Protein AF-A0A1W0A6J8-F1 (afdb_monomer)

Sequence (359 aa):
MSSNTITAPSFQKLWSFGNQSIEALFVHLLGRVFVNYNSSSNSSVDVLVSTDSQALLDLVYAEIVPRSFDLIIVNNRILPSKGKCQALNLTTLNPKVITQGNMLITLTVNKPVAMLWTMAAIVIDEGSLISNDESTKLHIRALDGGSIYYSVDKLKLKQLDWSMESFSNNTIAVLANEATTPKLHSSAFSNGAIYLESNERLEVKDSLVEAFSSGSIYYPHCDCATSEVSTFDHGIVNIASLICYKPSMTAFSNIQTTDSLSVSTFDEGLVNYFNSTPHHTTCLKSLTGAHFTPLKVQMFTKRTSTPTKLTIVSQVIDNSWFEAQATSVESFGAAFVIVAIVVFVLIRRGRRSQYKPLP

Nearest PDB structures (foldseek):
  3ljy-assembly2_B  TM=6.981E-01  e=1.301E-05  Parabacteroides distasonis ATCC 8503
  4opw-assembly2_B  TM=5.424E-01  e=1.178E-05  Parabacteroides merdae ATCC 43184
  3lyc-assembly8_P  TM=5.835E-01  e=1.037E-03  Parabacteroides distasonis ATCC 8503
  3lyc-assembly5_J  TM=5.951E-01  e=4.175E-03  Parabacteroides distasonis ATCC 8503
  3lyc-assembly8_O  TM=5.706E-01  e=5.628E-03  Parabacteroides distasonis ATCC 8503

Mean predicted aligned error: 12.25 Å

Solvent-accessible surface area (backbone atoms only — not comparable to full-atom values): 18754 Å² total; per-residue (Å²): 134,85,82,86,74,83,76,76,60,82,37,74,50,76,48,74,62,35,70,60,76,48,40,28,42,36,35,58,41,76,45,41,34,38,35,37,47,35,83,83,40,81,46,36,35,34,39,39,40,35,19,70,24,64,75,46,58,74,32,56,38,77,47,78,43,53,30,33,93,53,80,38,75,57,94,78,36,84,41,81,29,80,40,83,42,36,18,41,40,35,35,57,78,53,87,82,67,87,73,70,71,59,44,42,36,42,35,35,33,46,55,45,23,33,31,40,40,30,24,20,34,32,43,39,39,60,59,28,47,58,33,71,47,48,89,48,45,37,39,42,36,24,34,79,61,2,24,39,40,36,50,39,65,58,37,40,30,66,69,32,52,33,37,40,38,18,26,45,75,9,40,37,38,39,42,25,37,34,32,33,27,53,28,38,38,38,38,14,28,43,52,1,26,37,38,45,44,32,80,75,39,28,42,30,43,34,34,40,38,36,16,30,45,51,0,29,36,41,32,77,39,33,42,30,46,29,34,42,38,41,33,37,90,62,9,37,38,41,32,46,46,27,49,16,42,47,33,37,38,28,34,29,28,32,35,25,32,52,32,32,56,44,75,46,66,65,75,89,41,47,51,39,47,40,78,53,80,46,81,43,76,65,83,74,81,84,80,89,59,97,86,69,70,82,82,68,75,55,82,54,78,88,75,92,65,79,82,77,80,80,74,83,70,83,68,79,74,74,86,74,75,86,75,81,70,81,73,79,88,65,65,66,59,60,41,51,50,53,50,51,50,52,51,49,52,51,51,52,56,60,59,62,78,68,74,69,82,79,132

Radius of gyration: 22.17 Å; Cα contacts (8 Å, |Δi|>4): 904; chains: 1; bounding box: 65×58×60 Å

Secondary structure (DSSP, 8-state):
------PPPSEEEEEE-TTPPPSEEEE-S-SEEEEEE-TT-SS--EEEEEES-HHHHHHEEEEEEEEEEEEEEETTEEEEEE-SEEEEEEEES-TTS-----EEEEEEESS-BSEEEESSEEEE-TTSB--S-SS--EEEEE-TT-EEEEEEEEEE--SS-EEEEE-TT-EEEEEEEEEEEEEEEEEE-TT-EEEEEEEEEEEEEEEEEEE-TT-EEE-SSEEEEEEEEEE-TT-EEEEEEEEEEEEEEESSEEEEESS--EEE--TT--EEEEPSPPS----------S--------EE---------------------------TT-HHHHHHHHHHHHHHHHHHHHHHTT-PPP-

Structure (mmCIF, N/CA/C/O backbone):
data_AF-A0A1W0A6J8-F1
#
_entry.id   AF-A0A1W0A6J8-F1
#
loop_
_atom_site.group_PDB
_atom_site.id
_atom_site.type_symbol
_atom_site.label_atom_id
_atom_site.label_alt_id
_atom_site.label_comp_id
_atom_site.label_asym_id
_atom_site.label_entity_id
_atom_site.label_seq_id
_atom_site.pdbx_PDB_ins_code
_atom_site.Cartn_x
_atom_site.Cartn_y
_atom_site.Cartn_z
_atom_site.occupancy
_atom_site.B_iso_or_equiv
_atom_site.auth_seq_id
_atom_site.auth_comp_id
_atom_site.auth_asym_id
_atom_site.auth_atom_id
_atom_site.pdbx_PDB_model_num
ATOM 1 N N . MET A 1 1 ? -0.905 -34.720 23.558 1.00 47.34 1 MET A N 1
ATOM 2 C CA . MET A 1 1 ? -1.603 -34.054 22.439 1.00 47.34 1 MET A CA 1
ATOM 3 C C . MET A 1 1 ? -2.057 -32.696 22.949 1.00 47.34 1 MET A C 1
ATOM 5 O O . MET A 1 1 ? -2.905 -32.670 23.829 1.00 47.34 1 MET A O 1
ATOM 9 N N . SER A 1 2 ? -1.439 -31.594 22.520 1.00 50.66 2 SER A N 1
ATOM 10 C CA . SER A 1 2 ? -1.914 -30.245 22.854 1.00 50.66 2 SER A CA 1
ATOM 11 C C . SER A 1 2 ? -3.061 -29.891 21.909 1.00 50.66 2 SER A C 1
ATOM 13 O O . SER A 1 2 ? -2.883 -29.899 20.692 1.00 50.66 2 SER A O 1
ATOM 15 N N . SER A 1 3 ? -4.257 -29.633 22.439 1.00 61.09 3 SER A N 1
ATOM 16 C CA . SER A 1 3 ? -5.336 -29.062 21.634 1.00 61.09 3 SER A CA 1
ATOM 17 C C . SER A 1 3 ? -5.030 -27.581 21.432 1.00 61.09 3 SER A C 1
ATOM 19 O O . SER A 1 3 ? -5.157 -26.787 22.364 1.00 61.09 3 SER A O 1
ATOM 21 N N . ASN A 1 4 ? -4.597 -27.210 20.230 1.00 54.44 4 ASN A N 1
ATOM 22 C CA . ASN A 1 4 ? -4.424 -25.812 19.847 1.00 54.44 4 ASN A CA 1
ATOM 23 C C . ASN A 1 4 ? -5.809 -25.202 19.593 1.00 54.44 4 ASN A C 1
ATOM 25 O O . ASN A 1 4 ? -6.249 -25.075 18.453 1.00 54.44 4 ASN A O 1
ATOM 29 N N . THR A 1 5 ? -6.530 -24.882 20.666 1.00 65.25 5 THR A N 1
ATOM 30 C CA . THR A 1 5 ? -7.795 -24.152 20.572 1.00 65.25 5 THR A CA 1
ATOM 31 C C . THR A 1 5 ? -7.473 -22.673 20.395 1.00 65.25 5 THR A C 1
ATOM 33 O O . THR A 1 5 ? -6.888 -22.053 21.280 1.00 65.25 5 THR A O 1
ATOM 36 N N . ILE A 1 6 ? -7.836 -22.107 19.245 1.00 62.34 6 ILE A N 1
ATOM 37 C CA . ILE A 1 6 ? -7.751 -20.664 19.006 1.00 62.34 6 ILE A CA 1
ATOM 38 C C . ILE A 1 6 ? -8.930 -20.017 19.736 1.00 62.34 6 ILE A C 1
ATOM 40 O O . ILE A 1 6 ? -10.076 -20.143 19.305 1.00 62.34 6 ILE A O 1
ATOM 44 N N . THR A 1 7 ? -8.664 -19.360 20.862 1.00 65.75 7 THR A N 1
ATOM 45 C CA . THR A 1 7 ? -9.684 -18.607 21.599 1.00 65.75 7 THR A CA 1
ATOM 46 C C . THR A 1 7 ? -9.911 -17.263 20.914 1.00 65.75 7 THR A C 1
ATOM 48 O O . THR A 1 7 ? -8.958 -16.533 20.643 1.00 65.75 7 THR A O 1
ATOM 51 N N . ALA A 1 8 ? -11.169 -16.934 20.617 1.00 68.38 8 ALA A N 1
ATOM 52 C CA . ALA A 1 8 ? -11.517 -15.639 20.042 1.00 68.38 8 ALA A CA 1
ATOM 53 C C . ALA A 1 8 ? -11.220 -14.491 21.036 1.00 68.38 8 ALA A C 1
ATOM 55 O O . ALA A 1 8 ? -11.325 -14.702 22.248 1.00 68.38 8 ALA A O 1
ATOM 56 N N . PRO A 1 9 ? -10.885 -13.279 20.554 1.00 79.19 9 PRO A N 1
ATOM 57 C CA . PRO A 1 9 ? -10.670 -12.127 21.425 1.00 79.19 9 PRO A CA 1
ATOM 58 C C . PRO A 1 9 ? -11.938 -11.789 22.223 1.00 79.19 9 PRO A C 1
ATOM 60 O O . PRO A 1 9 ? -13.038 -11.785 21.668 1.00 79.19 9 PRO A O 1
ATOM 63 N N . SER A 1 10 ? -11.792 -11.499 23.518 1.00 88.50 10 SER A N 1
ATOM 64 C CA . SER A 1 10 ? -12.917 -11.293 24.442 1.00 88.50 10 SER A CA 1
ATOM 65 C C . SER A 1 10 ? -13.425 -9.853 24.509 1.00 88.50 10 SER A C 1
ATOM 67 O O . SER A 1 10 ? -14.561 -9.634 24.925 1.00 88.50 10 SER A O 1
ATOM 69 N N . PHE A 1 11 ? -12.609 -8.871 24.120 1.00 96.44 11 PHE A N 1
ATOM 70 C CA . PHE A 1 11 ? -12.959 -7.453 24.185 1.00 96.44 11 PHE A CA 1
ATOM 71 C C . PHE A 1 11 ? -13.119 -6.880 22.782 1.00 96.44 11 PHE A C 1
ATOM 73 O O . PHE A 1 11 ? -12.290 -7.130 21.905 1.00 96.44 11 PHE A O 1
ATOM 80 N N . GLN A 1 12 ? -14.178 -6.097 22.569 1.00 96.94 12 GLN A N 1
ATOM 81 C CA . GLN A 1 12 ? -14.487 -5.503 21.272 1.00 96.94 12 GLN A CA 1
ATOM 82 C C . GLN A 1 12 ? -14.940 -4.051 21.404 1.00 96.94 12 GLN A C 1
ATOM 84 O O . GLN A 1 12 ? -15.600 -3.681 22.375 1.00 96.94 12 GLN A O 1
ATOM 89 N N . LYS A 1 13 ? -14.611 -3.234 20.404 1.00 97.44 13 LYS A N 1
ATOM 90 C CA . LYS A 1 13 ? -15.088 -1.853 20.278 1.00 97.44 13 LYS A CA 1
ATOM 91 C C . LYS A 1 13 ? -15.401 -1.547 18.821 1.00 97.44 13 LYS A C 1
ATOM 93 O O . LYS A 1 13 ? -14.586 -1.829 17.943 1.00 97.44 13 LYS A O 1
ATOM 98 N N . LEU A 1 14 ? -16.582 -0.981 18.592 1.00 96.75 14 LEU A N 1
ATOM 99 C CA . LEU A 1 14 ? -17.073 -0.576 17.280 1.00 96.75 14 LEU A CA 1
ATOM 100 C C . LEU A 1 14 ? -17.134 0.951 17.207 1.00 96.75 14 LEU A C 1
ATOM 102 O O . LEU A 1 14 ? -17.715 1.591 18.085 1.00 96.75 14 LEU A O 1
ATOM 106 N N . TRP A 1 15 ? -16.574 1.516 16.143 1.00 96.94 15 TRP A N 1
ATOM 107 C CA . TRP A 1 15 ? -16.820 2.894 15.729 1.00 96.94 15 TRP A CA 1
ATOM 108 C C . TRP A 1 15 ? -17.559 2.884 14.397 1.00 96.94 15 TRP A C 1
ATOM 110 O O . TRP A 1 15 ? -17.095 2.250 13.452 1.00 96.94 15 TRP A O 1
ATOM 120 N N . SER A 1 16 ? -18.660 3.628 14.326 1.00 95.12 16 SER A N 1
ATOM 121 C CA . SER A 1 16 ? -19.435 3.824 13.101 1.00 95.12 16 SER A CA 1
ATOM 122 C C . SER A 1 16 ? -19.440 5.299 12.741 1.00 95.12 16 SER A C 1
ATOM 124 O O . SER A 1 16 ? -19.854 6.141 13.540 1.00 95.12 16 SER A O 1
ATOM 126 N N . PHE A 1 17 ? -18.967 5.618 11.540 1.00 93.62 17 PHE A N 1
ATOM 127 C CA . PHE A 1 17 ? -18.794 7.000 11.089 1.00 93.62 17 PHE A CA 1
ATOM 128 C C . PHE A 1 17 ? -19.909 7.497 10.162 1.00 93.62 17 PHE A C 1
ATOM 130 O O . PHE A 1 17 ? -19.837 8.616 9.649 1.00 93.62 17 PHE A O 1
ATOM 137 N N . GLY A 1 18 ? -20.967 6.709 9.963 1.00 87.75 18 GLY A N 1
ATOM 138 C CA . GLY A 1 18 ? -22.088 7.106 9.118 1.00 87.75 18 GLY A CA 1
ATOM 139 C C . GLY A 1 18 ? -21.688 7.240 7.642 1.00 87.75 18 GLY A C 1
ATOM 140 O O . GLY A 1 18 ? -20.655 6.742 7.197 1.00 87.75 18 GLY A O 1
ATOM 141 N N . ASN A 1 19 ? -22.485 7.973 6.866 1.00 85.12 19 ASN A N 1
ATOM 142 C CA . ASN A 1 19 ? -22.314 8.126 5.413 1.00 85.12 19 ASN A CA 1
ATOM 143 C C . ASN A 1 19 ? -21.118 9.020 5.015 1.00 85.12 19 ASN A C 1
ATOM 145 O O . ASN A 1 19 ? -21.113 9.597 3.925 1.00 85.12 19 ASN A O 1
ATOM 149 N N . GLN A 1 20 ? -20.124 9.191 5.888 1.00 86.06 20 GLN A N 1
ATOM 150 C CA . GLN A 1 20 ? -18.929 9.950 5.552 1.00 86.06 20 GLN A CA 1
ATOM 151 C C . GLN A 1 20 ? -18.166 9.241 4.430 1.00 86.06 20 GLN A C 1
ATOM 153 O O . GLN A 1 20 ? -17.998 8.022 4.430 1.00 86.06 20 GLN A O 1
ATOM 158 N N . SER A 1 21 ? -17.742 10.026 3.442 1.00 83.81 21 SER A N 1
ATOM 159 C CA . SER A 1 21 ? -16.881 9.566 2.360 1.00 83.81 21 SER A CA 1
ATOM 160 C C . SER A 1 21 ? -15.445 9.773 2.810 1.00 83.81 21 SER A C 1
ATOM 162 O O . SER A 1 21 ? -15.050 10.909 3.067 1.00 83.81 21 SER A O 1
ATOM 164 N N . ILE A 1 22 ? -14.681 8.693 2.905 1.00 93.62 22 ILE A N 1
ATOM 165 C CA . ILE A 1 22 ? -13.240 8.767 3.127 1.00 93.62 22 ILE A CA 1
ATOM 166 C C . ILE A 1 22 ? -12.513 8.544 1.805 1.00 93.62 22 ILE A C 1
ATOM 168 O O . ILE A 1 22 ? -12.960 7.787 0.949 1.00 93.62 22 ILE A O 1
ATOM 172 N N . GLU A 1 23 ? -11.387 9.219 1.646 1.00 94.25 23 GLU A N 1
ATOM 173 C CA . GLU A 1 23 ? -10.473 9.068 0.513 1.00 94.25 23 GLU A CA 1
ATOM 174 C C . GLU A 1 23 ? -9.222 8.284 0.920 1.00 94.25 23 GLU A C 1
ATOM 176 O O . GLU A 1 23 ? -8.501 7.769 0.064 1.00 94.25 23 GLU A O 1
ATOM 181 N N . ALA A 1 24 ? -8.957 8.194 2.228 1.00 95.56 24 ALA A N 1
ATOM 182 C CA . ALA A 1 24 ? -7.722 7.645 2.752 1.00 95.56 24 ALA A CA 1
ATOM 183 C C . ALA A 1 24 ? -7.900 6.842 4.049 1.00 95.56 24 ALA A C 1
ATOM 185 O O . ALA A 1 24 ? -8.747 7.152 4.890 1.00 95.56 24 ALA A O 1
ATOM 186 N N . LEU A 1 25 ? -7.025 5.855 4.233 1.00 96.62 25 LEU A N 1
ATOM 187 C CA . LEU A 1 25 ? -6.861 5.069 5.451 1.00 96.62 25 LEU A CA 1
ATOM 188 C C . LEU A 1 25 ? -5.468 5.315 6.034 1.00 96.62 25 LEU A C 1
ATOM 190 O O . LEU A 1 25 ? -4.461 5.117 5.357 1.00 96.62 25 LEU A O 1
ATOM 194 N N . PHE A 1 26 ? -5.412 5.721 7.299 1.00 95.56 26 PHE A N 1
ATOM 195 C CA . PHE A 1 26 ? -4.182 5.874 8.071 1.00 95.56 26 PHE A CA 1
ATOM 196 C C . PHE A 1 26 ? -4.270 4.956 9.283 1.00 95.56 26 PHE A C 1
ATOM 198 O O . PHE A 1 26 ? -4.944 5.257 10.265 1.00 95.56 26 PHE A O 1
ATOM 205 N N . VAL A 1 27 ? -3.598 3.817 9.197 1.00 95.50 27 VAL A N 1
ATOM 206 C CA . VAL A 1 27 ? -3.601 2.755 10.199 1.00 95.50 27 VAL A CA 1
ATOM 207 C C . VAL A 1 27 ? -2.264 2.783 10.932 1.00 95.50 27 VAL A C 1
ATOM 209 O O . VAL A 1 27 ? -1.317 2.087 10.579 1.00 95.50 27 VAL A O 1
ATOM 212 N N . HIS A 1 28 ? -2.179 3.619 11.962 1.00 92.50 28 HIS A N 1
ATOM 213 C CA . HIS A 1 28 ? -1.018 3.751 12.843 1.00 92.50 28 HIS A CA 1
ATOM 214 C C . HIS A 1 28 ? -1.216 2.910 14.110 1.00 92.50 28 HIS A C 1
ATOM 216 O O . HIS A 1 28 ? -1.123 3.391 15.239 1.00 92.50 28 HIS A O 1
ATOM 222 N N . LEU A 1 29 ? -1.522 1.634 13.910 1.00 91.44 29 LEU A N 1
ATOM 223 C CA . LEU A 1 29 ? -1.594 0.621 14.954 1.00 91.44 29 LEU A CA 1
ATOM 224 C C . LEU A 1 29 ? -0.807 -0.604 14.500 1.00 91.44 29 LEU A C 1
ATOM 226 O O . LEU A 1 29 ? -0.601 -0.797 13.306 1.00 91.44 29 LEU A O 1
ATOM 230 N N . LEU A 1 30 ? -0.382 -1.427 15.452 1.00 90.06 30 LEU A N 1
ATOM 231 C CA . LEU A 1 30 ? 0.176 -2.750 15.172 1.00 90.06 30 LEU A CA 1
ATOM 232 C C . LEU A 1 30 ? -0.945 -3.797 15.140 1.00 90.06 30 LEU A C 1
ATOM 234 O O . LEU A 1 30 ? -2.046 -3.543 15.615 1.00 90.06 30 LEU A O 1
ATOM 238 N N . GLY A 1 31 ? -0.665 -4.990 14.619 1.00 91.06 31 GLY A N 1
ATOM 239 C CA . GLY A 1 31 ? -1.620 -6.102 14.582 1.00 91.06 31 GLY A CA 1
ATOM 240 C C . GLY A 1 31 ? -2.037 -6.481 13.165 1.00 91.06 31 GLY A C 1
ATOM 241 O O . GLY A 1 31 ? -1.305 -6.225 12.205 1.00 91.06 31 GLY A O 1
ATOM 242 N N . ARG A 1 32 ? -3.197 -7.137 13.047 1.00 94.44 32 ARG A N 1
ATOM 243 C CA . ARG A 1 32 ? -3.759 -7.582 11.764 1.00 94.44 32 ARG A CA 1
ATOM 244 C C . ARG A 1 32 ? -5.019 -6.799 11.435 1.00 94.44 32 ARG A C 1
ATOM 246 O O . ARG A 1 32 ? -5.889 -6.646 12.290 1.00 94.44 32 ARG A O 1
ATOM 253 N N . VAL A 1 33 ? -5.121 -6.336 10.198 1.00 97.38 33 VAL A N 1
ATOM 254 C CA . VAL A 1 33 ? -6.224 -5.509 9.713 1.00 97.38 33 VAL A CA 1
ATOM 255 C C . VAL A 1 33 ? -6.817 -6.137 8.463 1.00 97.38 33 VAL A C 1
ATOM 257 O O . VAL A 1 33 ? -6.091 -6.522 7.555 1.00 97.38 33 VAL A O 1
ATOM 260 N N . PHE A 1 34 ? -8.136 -6.227 8.410 1.00 98.00 34 PHE A N 1
ATOM 261 C CA . PHE A 1 34 ? -8.881 -6.615 7.218 1.00 98.00 34 PHE A CA 1
ATOM 262 C C . PHE A 1 34 ? -9.672 -5.406 6.744 1.00 98.00 34 PHE A C 1
ATOM 264 O O . PHE A 1 34 ? -10.342 -4.770 7.557 1.00 98.00 34 PHE A O 1
ATOM 271 N N . VAL A 1 35 ? -9.557 -5.057 5.465 1.00 97.56 35 VAL A N 1
ATOM 272 C CA . VAL A 1 35 ? -10.321 -3.962 4.858 1.00 97.56 35 VAL A CA 1
ATOM 273 C C . VAL A 1 35 ? -11.303 -4.544 3.868 1.00 97.56 35 VAL A C 1
ATOM 275 O O . VAL A 1 35 ? -10.919 -4.972 2.781 1.00 97.56 35 VAL A O 1
ATOM 278 N N . ASN A 1 36 ? -12.571 -4.492 4.242 1.00 96.19 36 ASN A N 1
ATOM 279 C CA . ASN A 1 36 ? -13.668 -5.053 3.485 1.00 96.19 36 ASN A CA 1
ATOM 280 C C . ASN A 1 36 ? -14.423 -3.930 2.778 1.00 96.19 36 ASN A C 1
ATOM 282 O O . ASN A 1 36 ? -14.695 -2.876 3.365 1.00 96.19 36 ASN A O 1
ATOM 286 N N . TYR A 1 37 ? -14.820 -4.176 1.537 1.00 93.75 37 TYR A N 1
ATOM 287 C CA . TYR A 1 37 ? -15.702 -3.283 0.806 1.00 93.75 37 TYR A CA 1
ATOM 288 C C . TYR A 1 37 ? -17.141 -3.763 0.938 1.00 93.75 37 TYR A C 1
ATOM 290 O O . TYR A 1 37 ? -17.452 -4.925 0.680 1.00 93.75 37 TYR A O 1
ATOM 298 N N . ASN A 1 38 ? -18.040 -2.861 1.322 1.00 89.94 38 ASN A N 1
ATOM 299 C CA . ASN A 1 38 ? -19.463 -3.158 1.368 1.00 89.94 38 ASN A CA 1
ATOM 300 C C . ASN A 1 38 ? -20.243 -2.125 0.556 1.00 89.94 38 ASN A C 1
ATOM 302 O O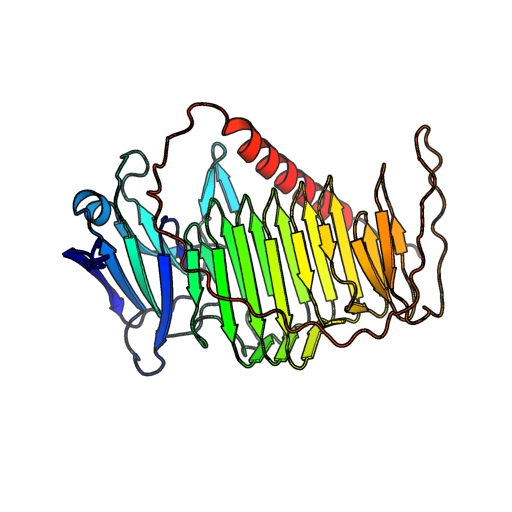 . ASN A 1 38 ? -20.666 -1.095 1.077 1.00 89.94 38 ASN A O 1
ATOM 306 N N . SER A 1 39 ? -20.480 -2.442 -0.718 1.00 82.00 39 SER A N 1
ATOM 307 C CA . SER A 1 39 ? -21.293 -1.624 -1.629 1.00 82.00 39 SER A CA 1
ATOM 308 C C . SER A 1 39 ? -22.759 -1.498 -1.201 1.00 82.00 39 SER A C 1
ATOM 310 O O . SER A 1 39 ? -23.437 -0.558 -1.607 1.00 82.00 39 SER A O 1
ATOM 312 N N . SER A 1 40 ? -23.258 -2.437 -0.390 1.00 79.25 40 SER A N 1
ATOM 313 C CA . SER A 1 40 ? -24.640 -2.447 0.112 1.00 79.25 40 SER A CA 1
ATOM 314 C C . SER A 1 40 ? -24.803 -1.610 1.384 1.00 79.25 40 SER A C 1
ATOM 316 O O . SER A 1 40 ? -25.911 -1.179 1.708 1.00 79.25 40 SER A O 1
ATOM 318 N N . SER A 1 41 ? -23.700 -1.340 2.091 1.00 67.81 41 SER A N 1
ATOM 319 C CA . SER A 1 41 ? -23.627 -0.360 3.173 1.00 67.81 41 SER A CA 1
ATOM 320 C C . SER A 1 41 ? -23.626 1.037 2.562 1.00 67.81 41 SER A C 1
ATOM 322 O O . SER A 1 41 ? -22.602 1.704 2.443 1.00 67.81 41 SER A O 1
ATOM 324 N N . ASN A 1 42 ? -24.805 1.535 2.201 1.00 63.66 42 ASN A N 1
ATOM 325 C CA . ASN A 1 42 ? -24.970 2.940 1.820 1.00 63.66 42 ASN A CA 1
ATOM 326 C C . ASN A 1 42 ? -24.674 3.914 2.982 1.00 63.66 42 ASN A C 1
ATOM 328 O O . ASN A 1 42 ? -24.890 5.117 2.821 1.00 63.66 42 ASN A O 1
ATOM 332 N N . SER A 1 43 ? -24.234 3.434 4.159 1.00 63.00 43 SER A N 1
ATOM 333 C CA . SER A 1 43 ? -24.330 4.229 5.378 1.00 63.00 43 SER A CA 1
ATOM 334 C C . SER A 1 43 ? -23.230 4.149 6.427 1.00 63.00 43 SER A C 1
ATOM 336 O O . SER A 1 43 ? -23.345 4.881 7.406 1.00 63.00 43 SER A O 1
ATOM 338 N N . SER A 1 44 ? -22.169 3.345 6.302 1.00 81.19 44 SER A N 1
ATOM 339 C CA . SER A 1 44 ? -21.044 3.495 7.243 1.00 81.19 44 SER A CA 1
ATOM 340 C C . SER A 1 44 ? -19.683 3.071 6.738 1.00 81.19 44 SER A C 1
ATOM 342 O O . SER A 1 44 ? -19.529 2.017 6.128 1.00 81.19 44 SER A O 1
ATOM 344 N N . VAL A 1 45 ? -18.699 3.905 7.077 1.00 93.25 45 VAL A N 1
ATOM 345 C CA . VAL A 1 45 ? -17.349 3.443 7.391 1.00 93.25 45 VAL A CA 1
ATOM 346 C C . VAL A 1 45 ? -17.382 2.923 8.826 1.00 93.25 45 VAL A C 1
ATOM 348 O O . VAL A 1 45 ? -17.695 3.687 9.743 1.00 93.25 45 VAL A O 1
ATOM 351 N N . ASP A 1 46 ? -17.063 1.645 9.011 1.00 95.06 46 ASP A N 1
ATOM 352 C CA . ASP A 1 46 ? -17.070 0.981 10.316 1.00 95.06 46 ASP A CA 1
ATOM 353 C C . ASP A 1 46 ? -15.680 0.465 10.681 1.00 95.06 46 ASP A C 1
ATOM 355 O O . ASP A 1 46 ? -14.921 -0.006 9.830 1.00 95.06 46 ASP A O 1
ATOM 359 N N . VAL A 1 47 ? -15.363 0.525 11.971 1.00 97.06 47 VAL A N 1
ATOM 360 C CA . VAL A 1 47 ? -14.124 0.013 12.555 1.00 97.06 47 VAL A CA 1
ATOM 361 C C . VAL A 1 47 ? -14.486 -0.891 13.716 1.00 97.06 47 VAL A C 1
ATOM 363 O O . VAL A 1 47 ? -14.929 -0.407 14.754 1.00 97.06 47 VAL A O 1
ATOM 366 N N . LEU A 1 48 ? -14.271 -2.193 13.568 1.00 97.31 48 LEU A N 1
ATOM 367 C CA . LEU A 1 48 ? -14.386 -3.157 14.655 1.00 97.31 48 LEU A CA 1
ATOM 368 C C . LEU A 1 48 ? -12.988 -3.571 15.102 1.00 97.31 48 LEU A C 1
ATOM 370 O O . LEU A 1 48 ? -12.245 -4.190 14.344 1.00 97.31 48 LEU A O 1
ATOM 374 N N . VAL A 1 49 ? -12.640 -3.264 16.345 1.00 97.69 49 VAL A N 1
ATOM 375 C CA . VAL A 1 49 ? -11.401 -3.730 16.973 1.00 97.69 49 VAL A CA 1
ATOM 376 C C . VAL A 1 49 ? -11.748 -4.834 17.952 1.00 97.69 49 VAL A C 1
ATOM 378 O O . VAL A 1 49 ? -12.630 -4.657 18.787 1.00 97.69 49 VAL A O 1
ATOM 381 N N . SER A 1 50 ? -11.046 -5.958 17.851 1.00 96.94 50 SER A N 1
ATOM 382 C CA . SER A 1 50 ? -11.153 -7.110 18.745 1.00 96.94 50 SER A CA 1
ATOM 383 C C . SER A 1 50 ? -9.788 -7.410 19.361 1.00 96.94 50 SER A C 1
ATOM 385 O O . SER A 1 50 ? -8.788 -7.484 18.645 1.00 96.94 50 SER A O 1
ATOM 387 N N . THR A 1 51 ? -9.735 -7.580 20.681 1.00 95.75 51 THR A N 1
ATOM 388 C CA . THR A 1 51 ? -8.491 -7.813 21.429 1.00 95.75 51 THR A CA 1
ATOM 389 C C . THR A 1 51 ? -8.706 -8.692 22.661 1.00 95.75 51 THR A C 1
ATOM 391 O O . THR A 1 51 ? -9.822 -8.828 23.165 1.00 95.75 51 THR A O 1
ATOM 394 N N . ASP A 1 52 ? -7.635 -9.324 23.132 1.00 94.81 52 ASP A N 1
ATOM 395 C CA . ASP A 1 52 ? -7.580 -10.068 24.397 1.00 94.81 52 ASP A CA 1
ATOM 396 C C . ASP A 1 52 ? -7.191 -9.183 25.599 1.00 94.81 52 ASP A C 1
ATOM 398 O O . ASP A 1 52 ? -7.175 -9.646 26.738 1.00 94.81 52 ASP A O 1
ATOM 402 N N . SER A 1 53 ? -6.933 -7.893 25.363 1.00 94.88 53 SER A N 1
ATOM 403 C CA . SER A 1 53 ? -6.479 -6.936 26.371 1.00 94.88 53 SER A CA 1
ATOM 404 C C . SER A 1 53 ? -7.351 -5.680 26.385 1.00 94.88 53 SER A C 1
ATOM 406 O O . SER A 1 53 ? -7.282 -4.845 25.481 1.00 94.88 53 SER A O 1
ATOM 408 N N . GLN A 1 54 ? -8.153 -5.507 27.444 1.00 95.19 54 GLN A N 1
ATOM 409 C CA . GLN A 1 54 ? -8.972 -4.301 27.640 1.00 95.19 54 GLN A CA 1
ATOM 410 C C . GLN A 1 54 ? -8.107 -3.032 27.686 1.00 95.19 54 GLN A C 1
ATOM 412 O O . GLN A 1 54 ? -8.446 -2.035 27.058 1.00 95.19 54 GLN A O 1
ATOM 417 N N . ALA A 1 55 ? -6.947 -3.092 28.351 1.00 94.06 55 ALA A N 1
ATOM 418 C CA . ALA A 1 55 ? -6.017 -1.966 28.423 1.00 94.06 55 ALA A CA 1
ATOM 419 C C . ALA A 1 55 ? -5.507 -1.545 27.034 1.00 94.06 55 ALA A C 1
ATOM 421 O O . ALA A 1 55 ? -5.339 -0.356 26.779 1.00 94.06 55 ALA A O 1
ATOM 422 N N . LEU A 1 56 ? -5.291 -2.504 26.123 1.00 94.06 56 LEU A N 1
ATOM 423 C CA . LEU A 1 56 ? -4.961 -2.205 24.730 1.00 94.06 56 LEU A CA 1
ATOM 424 C C . LEU A 1 56 ? -6.162 -1.583 23.998 1.00 94.06 56 LEU A C 1
ATOM 426 O O . LEU A 1 56 ? -5.989 -0.585 23.303 1.00 94.06 56 LEU A O 1
ATOM 430 N N . LEU A 1 57 ? -7.375 -2.122 24.182 1.00 95.69 57 LEU A N 1
ATOM 431 C CA . LEU A 1 57 ? -8.600 -1.597 23.558 1.00 95.69 57 LEU A CA 1
ATOM 432 C C . LEU A 1 57 ? -8.883 -0.140 23.940 1.00 95.69 57 LEU A C 1
ATOM 434 O O . LEU A 1 57 ? -9.293 0.659 23.095 1.00 95.69 57 LEU A O 1
ATOM 438 N N . ASP A 1 58 ? -8.650 0.202 25.206 1.00 95.31 58 ASP A N 1
ATOM 439 C CA . ASP A 1 58 ? -8.880 1.539 25.756 1.00 95.31 58 ASP A CA 1
ATOM 440 C C . ASP A 1 58 ? -7.938 2.590 25.156 1.00 95.31 58 ASP A C 1
ATOM 442 O O . ASP A 1 58 ? -8.274 3.775 25.119 1.00 95.31 58 ASP A O 1
ATOM 446 N N . LEU A 1 59 ? -6.778 2.166 24.643 1.00 95.62 59 LEU A N 1
ATOM 447 C CA . LEU A 1 59 ? -5.834 3.042 23.955 1.00 95.62 59 LEU A CA 1
ATOM 448 C C . LEU A 1 59 ? -6.196 3.288 22.493 1.00 95.62 59 LEU A C 1
ATOM 450 O O . LEU A 1 59 ? -5.748 4.291 21.938 1.00 95.62 59 LEU A O 1
ATOM 454 N N . VAL A 1 60 ? -6.977 2.409 21.861 1.00 96.19 60 VAL A N 1
ATOM 455 C CA . VAL A 1 60 ? -7.311 2.544 20.441 1.00 96.19 60 VAL A CA 1
ATOM 456 C C . VAL A 1 60 ? -8.258 3.719 20.215 1.00 96.19 60 VAL A C 1
ATOM 458 O O . VAL A 1 60 ? -9.282 3.883 20.887 1.00 96.19 60 VAL A O 1
ATOM 461 N N . TYR A 1 61 ? -7.915 4.523 19.215 1.00 96.19 61 TYR A N 1
ATOM 462 C CA . TYR A 1 61 ? -8.645 5.702 18.795 1.00 96.19 61 TYR A CA 1
ATOM 463 C C . TYR A 1 61 ? -8.891 5.684 17.295 1.00 96.19 61 TYR A C 1
ATOM 465 O O . TYR A 1 61 ? -7.963 5.470 16.517 1.00 96.19 61 TYR A O 1
ATOM 473 N N . ALA A 1 62 ? -10.131 5.956 16.906 1.00 97.00 62 ALA A N 1
ATOM 474 C CA . ALA A 1 62 ? -10.540 6.085 15.520 1.00 97.00 62 ALA A CA 1
ATOM 475 C C . ALA A 1 62 ? -11.274 7.415 15.333 1.00 97.00 62 ALA A C 1
ATOM 477 O O . ALA A 1 62 ? -12.180 7.746 16.102 1.00 97.00 62 ALA A O 1
ATOM 478 N N . GLU A 1 63 ? -10.904 8.159 14.299 1.00 96.50 63 GLU A N 1
ATOM 479 C CA . GLU A 1 63 ? -11.550 9.413 13.905 1.00 96.50 63 GLU A CA 1
ATOM 480 C C . GLU A 1 63 ? -11.468 9.604 12.385 1.00 96.50 63 GLU A C 1
ATOM 482 O O . GLU A 1 63 ? -10.554 9.085 11.744 1.00 96.50 63 GLU A O 1
ATOM 487 N N . ILE A 1 64 ? -12.378 10.388 11.805 1.00 96.12 64 ILE A N 1
ATOM 488 C CA . ILE A 1 64 ? -12.226 10.889 10.434 1.00 96.12 64 ILE A CA 1
ATOM 489 C C . ILE A 1 64 ? -11.712 12.320 10.507 1.00 96.12 64 ILE A C 1
ATOM 491 O O . ILE A 1 64 ? -12.351 13.190 11.099 1.00 96.12 64 ILE A O 1
ATOM 495 N N . VAL A 1 65 ? -10.544 12.558 9.914 1.00 95.44 65 VAL A N 1
ATOM 496 C CA . VAL A 1 65 ? -9.867 13.856 9.948 1.00 95.44 65 VAL A CA 1
ATOM 497 C C . VAL A 1 65 ? -9.253 14.222 8.597 1.00 95.44 65 VAL A C 1
ATOM 499 O O . VAL A 1 65 ? -8.825 13.338 7.855 1.00 95.44 65 VAL A O 1
ATOM 502 N N . PRO A 1 66 ? -9.130 15.523 8.275 1.00 95.00 66 PRO A N 1
ATOM 503 C CA . PRO A 1 66 ? -8.460 15.967 7.058 1.00 95.00 66 PRO A CA 1
ATOM 504 C C . PRO A 1 66 ? -6.946 15.708 7.131 1.00 95.00 66 PRO A C 1
ATOM 506 O O . PRO A 1 66 ? -6.243 16.288 7.969 1.00 95.00 66 PRO A O 1
ATOM 509 N N . ARG A 1 67 ? -6.414 14.866 6.240 1.00 91.81 67 ARG A N 1
ATOM 510 C CA . ARG A 1 67 ? -4.984 14.513 6.176 1.00 91.81 67 ARG A CA 1
ATOM 511 C C . ARG A 1 67 ? -4.409 14.696 4.776 1.00 91.81 67 ARG A C 1
ATOM 513 O O . ARG A 1 67 ? -5.126 14.753 3.779 1.00 91.81 67 ARG A O 1
ATOM 520 N N . SER A 1 68 ? -3.089 14.842 4.724 1.00 88.94 68 SER A N 1
ATOM 521 C CA . SER A 1 68 ? -2.303 14.712 3.497 1.00 88.94 68 SER A CA 1
ATOM 522 C C . SER A 1 68 ? -1.450 13.451 3.593 1.00 88.94 68 SER A C 1
ATOM 524 O O . SER A 1 68 ? -1.070 13.026 4.686 1.00 88.94 68 SER A O 1
ATOM 526 N N . PHE A 1 69 ? -1.143 12.868 2.437 1.00 84.44 69 PHE A N 1
ATOM 527 C CA . PHE A 1 69 ? -0.215 11.748 2.309 1.00 84.44 69 PHE A CA 1
ATOM 528 C C . PHE A 1 69 ? 1.259 12.180 2.361 1.00 84.44 69 PHE A C 1
ATOM 530 O O . PHE A 1 69 ? 2.163 11.340 2.326 1.00 84.44 69 PHE A O 1
ATOM 537 N N . ASP A 1 70 ? 1.501 13.488 2.463 1.00 85.25 70 ASP A N 1
ATOM 538 C CA . ASP A 1 70 ? 2.826 14.041 2.700 1.00 85.25 70 ASP A CA 1
ATOM 539 C C . ASP A 1 70 ? 3.377 13.552 4.041 1.00 85.25 70 ASP A C 1
ATOM 541 O O . ASP A 1 70 ? 2.708 13.599 5.081 1.00 85.25 70 ASP A O 1
ATOM 545 N N . LEU A 1 71 ? 4.630 13.109 4.010 1.00 77.50 71 LEU A N 1
ATOM 546 C CA . LEU A 1 71 ? 5.368 12.735 5.204 1.00 77.50 71 LEU A CA 1
ATOM 547 C C . LEU A 1 71 ? 5.924 13.997 5.855 1.00 77.50 71 LEU A C 1
ATOM 549 O O . LEU A 1 71 ? 6.733 14.705 5.256 1.00 77.50 71 LEU A O 1
ATOM 553 N N . ILE A 1 72 ? 5.530 14.256 7.101 1.00 81.44 72 ILE A N 1
ATOM 554 C CA . ILE A 1 72 ? 6.247 15.211 7.942 1.00 81.44 72 ILE A CA 1
ATOM 555 C C . ILE A 1 72 ? 7.094 14.407 8.908 1.00 81.44 72 ILE A C 1
ATOM 557 O O . ILE A 1 72 ? 6.584 13.575 9.657 1.00 81.44 72 ILE A O 1
ATOM 561 N N . ILE A 1 73 ? 8.392 14.685 8.908 1.00 76.00 73 ILE A N 1
ATOM 562 C CA . ILE A 1 73 ? 9.298 14.135 9.903 1.00 76.00 73 ILE A CA 1
ATOM 563 C C . ILE A 1 73 ? 9.476 15.182 10.997 1.00 76.00 73 ILE A C 1
ATOM 565 O O . ILE A 1 73 ? 10.029 16.254 10.757 1.00 76.00 73 ILE A O 1
ATOM 569 N N . VAL A 1 74 ? 9.004 14.874 12.204 1.00 77.88 74 VAL A N 1
ATOM 570 C CA . VAL A 1 74 ? 9.191 15.716 13.393 1.00 77.88 74 VAL A CA 1
ATOM 571 C C . VAL A 1 74 ? 9.877 14.879 14.457 1.00 77.88 74 VAL A C 1
ATOM 573 O O . VAL A 1 74 ? 9.357 13.836 14.844 1.00 77.88 74 VAL A O 1
ATOM 576 N N . ASN A 1 75 ? 11.036 15.326 14.946 1.00 81.06 75 ASN A N 1
ATOM 577 C CA . ASN A 1 75 ? 11.808 14.616 15.974 1.00 81.06 75 ASN A CA 1
ATOM 578 C C . ASN A 1 75 ? 12.046 13.135 15.621 1.00 81.06 75 ASN A C 1
ATOM 580 O O . ASN A 1 75 ? 11.789 12.251 16.438 1.00 81.06 75 ASN A O 1
ATOM 584 N N . ASN A 1 76 ? 12.477 12.868 14.383 1.00 70.25 76 ASN A N 1
ATOM 585 C CA . ASN A 1 76 ? 12.716 11.522 13.843 1.00 70.25 76 ASN A CA 1
ATOM 586 C C . ASN A 1 76 ? 11.484 10.600 13.833 1.00 70.25 76 ASN A C 1
ATOM 588 O O . ASN A 1 76 ? 11.621 9.388 13.691 1.00 70.25 76 ASN A O 1
ATOM 592 N N . ARG A 1 77 ? 10.276 11.154 13.964 1.00 68.81 77 ARG A N 1
ATOM 593 C CA . ARG A 1 77 ? 9.024 10.412 13.831 1.00 68.81 77 ARG A CA 1
ATOM 594 C C . ARG A 1 77 ? 8.310 10.837 12.571 1.00 68.81 77 ARG A C 1
ATOM 596 O O . ARG A 1 77 ? 8.198 12.030 12.288 1.00 68.81 77 ARG A O 1
ATOM 603 N N . ILE A 1 78 ? 7.810 9.848 11.850 1.00 72.69 78 ILE A N 1
ATOM 604 C CA . ILE A 1 78 ? 6.988 10.064 10.674 1.00 72.69 78 ILE A CA 1
ATOM 605 C C . ILE A 1 78 ? 5.561 10.316 11.160 1.00 72.69 78 ILE A C 1
ATOM 607 O O . ILE A 1 78 ? 4.952 9.466 11.808 1.00 72.69 78 ILE A O 1
ATOM 611 N N . LEU A 1 79 ? 5.045 11.512 10.889 1.00 75.69 79 LEU A N 1
ATOM 612 C CA . LEU A 1 79 ? 3.707 11.925 11.284 1.00 75.69 79 LEU A CA 1
ATOM 613 C C . LEU A 1 79 ? 2.869 12.253 10.045 1.00 75.69 79 LEU A C 1
ATOM 615 O O . LEU A 1 79 ? 3.377 12.869 9.102 1.00 75.69 79 LEU A O 1
ATOM 619 N N . PRO A 1 80 ? 1.577 11.889 10.047 1.00 75.62 80 PRO A N 1
ATOM 620 C CA . PRO A 1 80 ? 0.678 12.2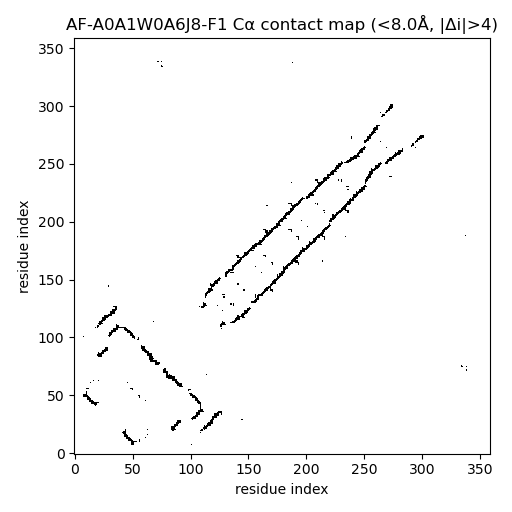71 8.974 1.00 75.62 80 PRO A CA 1
ATOM 621 C C . PRO A 1 80 ? 0.458 13.786 8.976 1.00 75.62 80 PRO A C 1
ATOM 623 O O . PRO A 1 80 ? 0.080 14.382 9.993 1.00 75.62 80 PRO A O 1
ATOM 626 N N . SER A 1 81 ? 0.670 14.408 7.818 1.00 86.25 81 SER A N 1
ATOM 627 C CA . SER A 1 81 ? 0.450 15.837 7.612 1.00 86.25 81 SER A CA 1
ATOM 628 C C . SER A 1 81 ? -1.037 16.205 7.655 1.00 86.25 81 SER A C 1
ATOM 630 O O . SER A 1 81 ? -1.912 15.392 7.345 1.00 86.25 81 SER A O 1
ATOM 632 N N . LYS A 1 82 ? -1.342 17.459 8.008 1.00 87.94 82 LYS A N 1
ATOM 633 C CA . LYS A 1 82 ? -2.682 18.024 7.789 1.00 87.94 82 LYS A CA 1
ATOM 634 C C . LYS A 1 82 ? -2.892 18.222 6.288 1.00 87.94 82 LYS A C 1
ATOM 636 O O . LYS A 1 82 ? -2.000 18.706 5.597 1.00 87.94 82 LYS A O 1
ATOM 641 N N . GLY A 1 83 ? -4.074 17.884 5.786 1.00 89.69 83 GLY A N 1
ATOM 642 C CA . GLY A 1 83 ? -4.389 18.022 4.364 1.00 89.69 83 GLY A CA 1
ATOM 643 C C . GLY A 1 83 ? -5.875 18.183 4.103 1.00 89.69 83 GLY A C 1
ATOM 644 O O . GLY A 1 83 ? -6.629 18.526 5.008 1.00 89.69 83 GLY A O 1
ATOM 645 N N . LYS A 1 84 ? -6.278 17.984 2.847 1.00 90.38 84 LYS A N 1
ATOM 646 C CA . LYS A 1 84 ? -7.667 18.167 2.399 1.00 90.38 84 LYS A CA 1
ATOM 647 C C . LYS A 1 84 ? -8.449 16.855 2.296 1.00 90.38 84 LYS A C 1
ATOM 649 O O . LYS A 1 84 ? -9.674 16.908 2.300 1.00 90.38 84 LYS A O 1
ATOM 654 N N . CYS A 1 85 ? -7.762 15.717 2.230 1.00 90.81 85 CYS A N 1
ATOM 655 C CA . CYS A 1 85 ? -8.386 14.415 2.019 1.00 90.81 85 CYS A CA 1
ATOM 656 C C . CYS A 1 85 ? -9.029 13.949 3.325 1.00 90.81 85 CYS A C 1
ATOM 658 O O . CYS A 1 85 ? -8.367 13.943 4.368 1.00 90.81 85 CYS A O 1
ATOM 660 N N . GLN A 1 86 ? -10.301 13.555 3.287 1.00 95.25 86 GLN A N 1
ATOM 661 C CA . GLN A 1 86 ? -10.954 12.964 4.456 1.00 95.25 86 GLN A CA 1
ATOM 662 C C . GLN A 1 86 ? -10.382 11.574 4.699 1.00 95.25 86 GLN A C 1
ATOM 664 O O . GLN A 1 86 ? -10.467 10.696 3.840 1.00 95.25 86 GLN A O 1
ATOM 669 N N . ALA A 1 87 ? -9.772 11.383 5.859 1.00 95.75 87 ALA A N 1
ATOM 670 C CA . ALA A 1 87 ? -9.019 10.187 6.161 1.00 95.75 87 ALA A CA 1
ATOM 671 C C . ALA A 1 87 ? -9.506 9.546 7.453 1.00 95.75 87 ALA A C 1
ATOM 673 O O . ALA A 1 87 ? -9.593 10.225 8.477 1.00 95.75 87 ALA A O 1
ATOM 674 N N . LEU A 1 88 ? -9.752 8.237 7.427 1.00 96.81 88 LEU A N 1
ATOM 675 C CA . LEU A 1 88 ? -9.906 7.475 8.660 1.00 96.81 88 LEU A CA 1
ATOM 676 C C . LEU A 1 88 ? -8.527 7.326 9.306 1.00 96.81 88 LEU A C 1
ATOM 678 O O . LEU A 1 88 ? -7.640 6.672 8.758 1.00 96.81 88 LEU A O 1
ATOM 682 N N . ASN A 1 89 ? -8.356 7.948 10.464 1.00 95.88 89 ASN A N 1
ATOM 683 C CA . ASN A 1 89 ? -7.159 7.887 11.282 1.00 95.88 89 ASN A CA 1
ATOM 684 C C . ASN A 1 89 ? -7.396 6.914 12.436 1.00 95.88 89 ASN A C 1
ATOM 686 O O . ASN A 1 89 ? -8.175 7.197 13.346 1.00 95.88 89 ASN A O 1
ATOM 690 N N . LEU A 1 90 ? -6.712 5.778 12.388 1.00 95.69 90 LEU A N 1
ATOM 691 C CA . LEU A 1 90 ? -6.718 4.760 13.422 1.00 95.69 90 LEU A CA 1
ATOM 692 C C . LEU A 1 90 ? -5.357 4.771 14.127 1.00 95.69 90 LEU A C 1
ATOM 694 O O . LEU A 1 90 ? -4.330 4.479 13.519 1.00 95.69 90 LEU A O 1
ATOM 698 N N . THR A 1 91 ? -5.343 5.154 15.400 1.00 94.00 91 THR A N 1
ATOM 699 C CA . THR A 1 91 ? -4.121 5.431 16.170 1.00 94.00 91 THR A CA 1
ATOM 700 C C . THR A 1 91 ? -4.313 5.117 17.658 1.00 94.00 91 THR A C 1
ATOM 702 O O . THR A 1 91 ? -5.350 4.597 18.065 1.00 94.00 91 THR A O 1
ATOM 705 N N . THR A 1 92 ? -3.311 5.419 18.484 1.00 92.06 92 THR A N 1
ATOM 706 C CA . THR A 1 92 ? -3.357 5.297 19.948 1.00 92.06 92 THR A CA 1
ATOM 707 C C . THR A 1 92 ? -3.500 6.665 20.627 1.00 92.06 92 THR A C 1
ATOM 709 O O . THR A 1 92 ? -2.818 7.621 20.254 1.00 92.06 92 THR A O 1
ATOM 712 N N . LEU A 1 93 ? -4.357 6.767 21.653 1.00 88.88 93 LEU A N 1
ATOM 713 C CA . LEU A 1 93 ? -4.530 7.984 22.468 1.00 88.88 93 LEU A CA 1
ATOM 714 C C . LEU A 1 93 ? -3.265 8.353 23.248 1.00 88.88 93 LEU A C 1
ATOM 716 O O . LEU A 1 93 ? -2.978 9.532 23.445 1.00 88.88 93 LEU A O 1
ATOM 720 N N . ASN A 1 94 ? -2.512 7.351 23.706 1.00 83.75 94 ASN A N 1
ATOM 721 C CA . ASN A 1 94 ? -1.351 7.541 24.570 1.00 83.75 94 ASN A CA 1
ATOM 722 C C . ASN A 1 94 ? -0.174 6.683 24.080 1.00 83.75 94 ASN A C 1
ATOM 724 O O . ASN A 1 94 ? 0.107 5.637 24.665 1.00 83.75 94 ASN A O 1
ATOM 728 N N . PRO A 1 95 ? 0.586 7.135 23.063 1.00 77.44 95 PRO A N 1
ATOM 729 C CA . PRO A 1 95 ? 1.655 6.346 22.432 1.00 77.44 95 PRO A CA 1
ATOM 730 C C . PRO A 1 95 ? 2.852 6.029 23.345 1.00 77.44 95 PRO A C 1
ATOM 732 O O . PRO A 1 95 ? 3.805 5.392 22.910 1.00 77.44 95 PRO A O 1
ATOM 735 N N . LYS A 1 96 ? 2.854 6.517 24.592 1.00 84.56 96 LYS A N 1
ATOM 736 C CA . LYS A 1 96 ? 3.896 6.238 25.593 1.00 84.56 96 LYS A CA 1
ATOM 737 C C . LYS A 1 96 ? 3.527 5.096 26.541 1.00 84.56 96 LYS A C 1
ATOM 739 O O . LYS A 1 96 ? 4.394 4.631 27.273 1.00 84.56 96 LYS A O 1
ATOM 744 N N . VAL A 1 97 ? 2.258 4.688 26.576 1.00 86.06 97 VAL A N 1
ATOM 745 C CA . VAL A 1 97 ? 1.802 3.603 27.447 1.00 86.06 97 VAL A CA 1
ATOM 746 C C . VAL A 1 97 ? 2.143 2.282 26.770 1.00 86.06 97 VAL A C 1
ATOM 748 O O . VAL A 1 97 ? 1.684 2.010 25.663 1.00 86.06 97 VAL A O 1
ATOM 751 N N . ILE A 1 98 ? 2.964 1.473 27.435 1.00 85.88 98 ILE A N 1
ATOM 752 C CA . ILE A 1 98 ? 3.315 0.136 26.960 1.00 85.88 98 ILE A CA 1
ATOM 753 C C . ILE A 1 98 ? 2.154 -0.792 27.304 1.00 85.88 98 ILE A C 1
ATOM 755 O O . ILE A 1 98 ? 1.761 -0.905 28.464 1.00 85.88 98 ILE A O 1
ATOM 759 N N . THR A 1 99 ? 1.606 -1.447 26.289 1.00 86.31 99 THR A N 1
ATOM 760 C CA . THR A 1 99 ? 0.585 -2.486 26.434 1.00 86.31 99 THR A CA 1
ATOM 761 C C . THR A 1 99 ? 0.970 -3.683 25.580 1.00 86.31 99 THR A C 1
ATOM 763 O O . THR A 1 99 ? 1.783 -3.572 24.664 1.00 86.31 99 THR A O 1
ATOM 766 N N . GLN A 1 100 ? 0.395 -4.835 25.905 1.00 88.62 100 GLN A N 1
ATOM 767 C CA . GLN A 1 100 ? 0.570 -6.073 25.163 1.00 88.62 100 GLN A CA 1
ATOM 768 C C . GLN A 1 100 ? -0.799 -6.728 24.984 1.00 88.62 100 GLN A C 1
ATOM 770 O O . GLN A 1 100 ? -1.698 -6.558 25.814 1.00 88.62 100 GLN A O 1
ATOM 775 N N . GLY A 1 101 ? -0.946 -7.447 23.882 1.00 90.12 101 GLY A N 1
ATOM 776 C CA . GLY A 1 101 ? -2.148 -8.186 23.534 1.00 90.12 101 GLY A CA 1
ATOM 777 C C . GLY A 1 101 ? -2.175 -8.497 22.046 1.00 90.12 101 GLY A C 1
ATOM 778 O O . GLY A 1 101 ? -1.402 -7.936 21.263 1.00 90.12 101 GLY A O 1
ATOM 779 N N . ASN A 1 102 ? -3.075 -9.388 21.659 1.00 91.31 102 ASN A N 1
ATOM 780 C CA . ASN A 1 102 ? -3.373 -9.663 20.264 1.00 91.31 102 ASN A CA 1
ATOM 781 C C . ASN A 1 102 ? -4.488 -8.735 19.795 1.00 91.31 102 ASN A C 1
ATOM 783 O O . ASN A 1 102 ? -5.521 -8.628 20.450 1.00 91.31 102 ASN A O 1
ATOM 787 N N . MET A 1 103 ? -4.308 -8.096 18.639 1.00 93.25 103 MET A N 1
ATOM 788 C CA . MET A 1 103 ? -5.304 -7.189 18.077 1.00 93.25 103 MET A CA 1
ATOM 789 C C . MET A 1 103 ? -5.653 -7.564 16.639 1.00 93.25 103 MET A C 1
ATOM 791 O O . MET A 1 103 ? -4.778 -7.707 15.778 1.00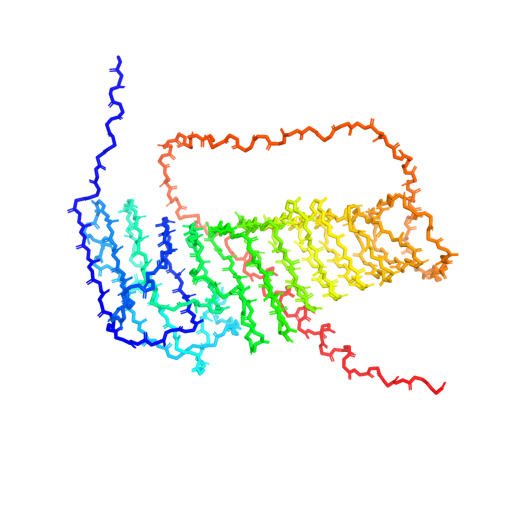 93.25 103 MET A O 1
ATOM 795 N N . LEU A 1 104 ? -6.956 -7.686 16.403 1.00 95.94 104 LEU A N 1
ATOM 796 C CA . LEU A 1 104 ? -7.572 -7.863 15.098 1.00 95.94 104 LEU A CA 1
ATOM 797 C C . LEU A 1 104 ? -8.486 -6.672 14.820 1.00 95.94 104 LEU A C 1
ATOM 799 O O . LEU A 1 104 ? -9.342 -6.334 15.637 1.00 95.94 104 LEU A O 1
ATOM 803 N N . ILE A 1 105 ? -8.323 -6.054 13.658 1.00 97.19 105 ILE A N 1
ATOM 804 C CA . ILE A 1 105 ? -9.114 -4.903 13.235 1.00 97.19 105 ILE A CA 1
ATOM 805 C C . ILE A 1 105 ? -9.840 -5.284 11.952 1.00 97.19 105 ILE A C 1
ATOM 807 O O . ILE A 1 105 ? -9.228 -5.765 11.004 1.00 97.19 105 ILE A O 1
ATOM 811 N N . THR A 1 106 ? -11.146 -5.062 11.912 1.00 97.44 106 THR A N 1
ATOM 812 C CA . THR A 1 106 ? -11.951 -5.175 10.695 1.00 97.44 106 THR A CA 1
ATOM 813 C C . THR A 1 106 ? -12.461 -3.789 10.339 1.00 97.44 106 THR A C 1
ATOM 815 O O . THR A 1 106 ? -13.199 -3.174 11.107 1.00 97.44 106 THR A O 1
ATOM 818 N N . LEU A 1 107 ? -12.032 -3.287 9.189 1.00 96.75 107 LEU A N 1
ATOM 819 C CA . LEU A 1 107 ? -12.449 -2.022 8.608 1.00 96.75 107 LEU A CA 1
ATOM 820 C C . LEU A 1 107 ? -13.438 -2.324 7.491 1.00 96.75 107 LEU A C 1
ATOM 822 O O . LEU A 1 107 ? -13.137 -3.120 6.610 1.00 96.75 107 LEU A O 1
ATOM 826 N N . THR A 1 108 ? -14.601 -1.686 7.510 1.00 95.69 108 THR A N 1
ATOM 827 C CA . THR A 1 108 ? -15.536 -1.733 6.382 1.00 95.69 108 THR A CA 1
ATOM 828 C C . THR A 1 108 ? -15.604 -0.356 5.753 1.00 95.69 108 THR A C 1
ATOM 830 O O . THR A 1 108 ? -15.905 0.618 6.442 1.00 95.69 108 THR A O 1
ATOM 833 N N . VAL A 1 109 ? -15.323 -0.269 4.455 1.00 94.88 109 VAL A N 1
ATOM 834 C CA . VAL A 1 109 ? -15.441 0.969 3.683 1.00 94.88 109 VAL A CA 1
ATOM 835 C C . VAL A 1 109 ? -16.666 0.904 2.773 1.00 94.88 109 VAL A C 1
ATOM 837 O O . VAL A 1 109 ? -16.947 -0.113 2.138 1.00 94.88 109 VAL A O 1
ATOM 840 N N . ASN A 1 110 ? -17.414 2.003 2.718 1.00 92.38 110 ASN A N 1
ATOM 841 C CA . ASN A 1 110 ? -18.596 2.156 1.862 1.00 92.38 110 ASN A CA 1
ATOM 842 C C . ASN A 1 110 ? -18.244 2.640 0.443 1.00 92.38 110 ASN A C 1
ATOM 844 O O . ASN A 1 110 ? -19.085 2.625 -0.456 1.00 92.38 110 ASN A O 1
ATOM 848 N N . LYS A 1 111 ? -16.997 3.074 0.230 1.00 92.44 111 LYS A N 1
ATOM 849 C CA . LYS A 1 111 ? -16.433 3.479 -1.059 1.00 92.44 111 LYS A CA 1
ATOM 850 C C . LYS A 1 111 ? -14.964 3.056 -1.147 1.00 92.44 111 LYS A C 1
ATOM 852 O O . LYS A 1 111 ? -14.301 3.036 -0.107 1.00 92.44 111 LYS A O 1
ATOM 857 N N . PRO A 1 112 ? -14.450 2.777 -2.357 1.00 94.06 112 PRO A N 1
ATOM 858 C CA . PRO A 1 112 ? -13.030 2.530 -2.554 1.00 94.06 112 PRO A CA 1
ATOM 859 C C . PRO A 1 112 ? -12.192 3.721 -2.081 1.00 94.06 112 PRO A C 1
ATOM 861 O O . PRO A 1 112 ? -12.515 4.869 -2.394 1.00 94.06 112 PRO A O 1
ATOM 864 N N . VAL A 1 113 ? -11.106 3.457 -1.356 1.00 95.12 113 VAL A N 1
ATOM 865 C CA . VAL A 1 113 ? -10.166 4.497 -0.920 1.00 95.12 113 VAL A CA 1
ATOM 866 C C . VAL A 1 113 ? -8.996 4.614 -1.892 1.00 95.12 113 VAL A C 1
ATOM 868 O O . VAL A 1 113 ? -8.540 3.639 -2.488 1.00 95.12 113 VAL A O 1
ATOM 871 N N . ALA A 1 114 ? -8.494 5.831 -2.047 1.00 94.12 114 ALA A N 1
ATOM 872 C CA . ALA A 1 114 ? -7.402 6.160 -2.952 1.00 94.12 114 ALA A CA 1
ATOM 873 C C . ALA A 1 114 ? -6.030 6.053 -2.282 1.00 94.12 114 ALA A C 1
ATOM 875 O O . ALA A 1 114 ? -5.005 5.905 -2.946 1.00 94.12 114 ALA A O 1
ATOM 876 N N . MET A 1 115 ? -5.995 6.164 -0.955 1.00 94.69 115 MET A N 1
ATOM 877 C CA . MET A 1 115 ? -4.751 6.241 -0.205 1.00 94.69 115 MET A CA 1
ATOM 878 C C . MET A 1 115 ? -4.779 5.313 1.005 1.00 94.69 115 MET A C 1
ATOM 880 O O . MET A 1 115 ? -5.735 5.312 1.776 1.00 94.69 115 MET A O 1
ATOM 884 N N . LEU A 1 116 ? -3.710 4.555 1.210 1.00 96.25 116 LEU A N 1
ATOM 885 C CA . LEU A 1 116 ? -3.558 3.678 2.361 1.00 96.25 116 LEU A CA 1
ATOM 886 C C . LEU A 1 116 ? -2.150 3.779 2.919 1.00 96.25 116 LEU A C 1
ATOM 888 O O . LEU A 1 116 ? -1.175 3.450 2.249 1.00 96.25 116 LEU A O 1
ATOM 892 N N . TRP A 1 117 ? -2.062 4.154 4.184 1.00 94.94 117 TRP A N 1
ATOM 893 C CA . TRP A 1 117 ? -0.838 4.142 4.958 1.00 94.94 117 TRP A CA 1
ATOM 894 C C . TRP A 1 117 ? -1.045 3.262 6.186 1.00 94.94 117 TRP A C 1
ATOM 896 O O . TRP A 1 117 ? -1.942 3.516 6.984 1.00 94.94 117 TRP A O 1
ATOM 906 N N . THR A 1 118 ? -0.215 2.233 6.349 1.00 95.56 118 THR A N 1
ATOM 907 C CA . THR A 1 118 ? -0.300 1.305 7.480 1.00 95.56 118 THR A CA 1
ATOM 908 C C . THR A 1 118 ? 1.037 1.079 8.189 1.00 95.56 118 THR A C 1
ATOM 910 O O . THR A 1 118 ? 2.100 1.124 7.567 1.00 95.56 118 THR A O 1
ATOM 913 N N . MET A 1 119 ? 0.958 0.794 9.488 1.00 93.56 119 MET A N 1
ATOM 914 C CA . MET A 1 119 ? 1.989 0.133 10.303 1.00 93.56 119 MET A CA 1
ATOM 915 C C . MET A 1 119 ? 1.571 -1.275 10.755 1.00 93.56 119 MET A C 1
ATOM 917 O O . MET A 1 119 ? 2.339 -1.984 11.396 1.00 93.56 119 MET A O 1
ATOM 921 N N . ALA A 1 120 ? 0.360 -1.697 10.393 1.00 94.75 120 ALA A N 1
ATOM 922 C CA . ALA A 1 120 ? -0.158 -3.037 10.620 1.00 94.75 120 ALA A CA 1
ATOM 923 C C . ALA A 1 120 ? -0.009 -3.922 9.376 1.00 94.75 120 ALA A C 1
ATOM 925 O O . ALA A 1 120 ? 0.081 -3.428 8.245 1.00 94.75 120 ALA A O 1
ATOM 926 N N . ALA A 1 121 ? -0.069 -5.237 9.580 1.00 95.75 121 ALA A N 1
ATOM 927 C CA . ALA A 1 121 ? -0.303 -6.180 8.496 1.00 95.75 121 ALA A CA 1
ATOM 928 C C . ALA A 1 121 ? -1.771 -6.075 8.057 1.00 95.75 121 ALA A C 1
ATOM 930 O O . ALA A 1 121 ? -2.671 -6.311 8.860 1.00 95.75 121 ALA A O 1
ATOM 931 N N . ILE A 1 122 ? -2.016 -5.707 6.804 1.00 97.75 122 ILE A N 1
ATOM 932 C CA . ILE A 1 122 ? -3.334 -5.440 6.242 1.00 97.75 122 ILE A CA 1
ATOM 933 C C . ILE A 1 122 ? -3.610 -6.348 5.045 1.00 97.75 122 ILE A C 1
ATOM 935 O O . ILE A 1 122 ? -2.795 -6.464 4.129 1.00 97.75 122 ILE A O 1
ATOM 939 N N . VAL A 1 123 ? -4.773 -6.987 5.066 1.00 98.06 123 VAL A N 1
ATOM 940 C CA . VAL A 1 123 ? -5.349 -7.713 3.935 1.00 98.06 123 VAL A CA 1
ATOM 941 C C . VAL A 1 123 ? -6.516 -6.890 3.420 1.00 98.06 123 VAL A C 1
ATOM 943 O O . VAL A 1 123 ? -7.339 -6.408 4.198 1.00 98.06 123 VAL A O 1
ATOM 946 N N . ILE A 1 124 ? -6.545 -6.681 2.114 1.00 97.94 124 ILE A N 1
ATOM 947 C CA . ILE A 1 124 ? -7.485 -5.781 1.463 1.00 97.94 124 ILE A CA 1
ATOM 948 C C . ILE A 1 124 ? -8.343 -6.595 0.510 1.00 97.94 124 ILE A C 1
ATOM 950 O O . ILE A 1 124 ? -7.818 -7.196 -0.430 1.00 97.94 124 ILE A O 1
ATOM 954 N N . ASP A 1 125 ? -9.649 -6.555 0.736 1.00 96.00 125 ASP A N 1
ATOM 955 C CA . ASP A 1 125 ? -10.625 -7.147 -0.166 1.00 96.00 125 ASP A CA 1
ATOM 956 C C . ASP A 1 125 ? -10.779 -6.317 -1.444 1.00 96.00 125 ASP A C 1
ATOM 958 O O . ASP A 1 125 ? -10.568 -5.098 -1.484 1.00 96.00 125 ASP A O 1
ATOM 962 N N . GLU A 1 126 ? -11.199 -6.994 -2.505 1.00 94.81 126 GLU A N 1
ATOM 963 C CA . GLU A 1 126 ? -11.520 -6.364 -3.776 1.00 94.81 126 GLU A CA 1
ATOM 964 C C . GLU A 1 126 ? -12.587 -5.264 -3.612 1.00 94.81 126 GLU A C 1
ATOM 966 O O . GLU A 1 126 ? -13.584 -5.416 -2.906 1.00 94.81 126 GLU A O 1
ATOM 971 N N . GLY A 1 127 ? -12.362 -4.125 -4.273 1.00 94.00 127 GLY A N 1
ATOM 972 C CA . GLY A 1 127 ? -13.225 -2.943 -4.189 1.00 94.00 127 GLY A CA 1
ATOM 973 C C . GLY A 1 127 ? -12.926 -2.011 -3.010 1.00 94.00 127 GLY A C 1
ATOM 974 O O . GLY A 1 127 ? -13.419 -0.885 -2.997 1.00 94.00 127 GLY A O 1
ATOM 975 N N . SER A 1 128 ? -12.087 -2.416 -2.049 1.00 95.56 128 SER A N 1
ATOM 976 C CA . SER A 1 128 ? -11.701 -1.553 -0.921 1.00 95.56 128 SER A CA 1
ATOM 977 C C . SER A 1 128 ? -10.734 -0.445 -1.333 1.00 95.56 128 SER A C 1
ATOM 979 O O . SER A 1 128 ? -10.778 0.650 -0.772 1.00 95.56 128 SER A O 1
ATOM 981 N N . LEU A 1 129 ? -9.868 -0.707 -2.316 1.00 95.50 129 LEU A N 1
ATOM 982 C CA . LEU A 1 129 ? -9.000 0.292 -2.940 1.00 95.50 129 LEU A CA 1
ATOM 983 C C . LEU A 1 129 ? -9.536 0.689 -4.308 1.00 95.50 129 LEU A C 1
ATOM 985 O O . LEU A 1 129 ? -10.141 -0.115 -5.019 1.00 95.50 129 LEU A O 1
ATOM 989 N N . ILE A 1 130 ? -9.273 1.934 -4.694 1.00 93.38 130 ILE A N 1
ATOM 990 C CA . ILE A 1 130 ? -9.638 2.428 -6.013 1.00 93.38 130 ILE A CA 1
ATOM 991 C C . ILE A 1 130 ? -8.916 1.631 -7.101 1.00 93.38 130 ILE A C 1
ATOM 993 O O . ILE A 1 130 ? -7.693 1.479 -7.074 1.00 93.38 130 ILE A O 1
ATOM 997 N N . SER A 1 131 ? -9.684 1.091 -8.046 1.00 89.69 131 SER A N 1
ATOM 998 C CA . SER A 1 131 ? -9.150 0.176 -9.059 1.00 89.69 131 SER A CA 1
ATOM 999 C C . SER A 1 131 ? -9.596 0.477 -10.485 1.00 89.69 131 SER A C 1
ATOM 1001 O O . SER A 1 131 ? -9.047 -0.095 -11.420 1.00 89.69 131 SER A O 1
ATOM 1003 N N . ASN A 1 132 ? -10.567 1.366 -10.682 1.00 85.69 132 ASN A N 1
ATOM 1004 C CA . ASN A 1 132 ? -11.176 1.627 -11.989 1.00 85.69 132 ASN A CA 1
ATOM 1005 C C . ASN A 1 132 ? -11.588 3.094 -12.205 1.00 85.69 132 ASN A C 1
ATOM 1007 O O . ASN A 1 132 ? -12.360 3.379 -13.121 1.00 85.69 132 ASN A O 1
ATOM 1011 N N . ASP A 1 133 ? -11.095 4.018 -11.379 1.00 80.81 133 ASP A N 1
ATOM 1012 C CA . ASP A 1 133 ? -11.370 5.446 -11.529 1.00 80.81 133 ASP A CA 1
ATOM 1013 C C . ASP A 1 133 ? -10.284 6.112 -12.373 1.00 80.81 133 ASP A C 1
ATOM 1015 O O . ASP A 1 133 ? -9.081 5.982 -12.137 1.00 80.81 133 ASP A O 1
ATOM 1019 N N . GLU A 1 134 ? -10.730 6.855 -13.375 1.00 65.75 134 GLU A N 1
ATOM 1020 C CA . GLU A 1 134 ? -9.855 7.562 -14.289 1.00 65.75 134 GLU A CA 1
ATOM 1021 C C . GLU A 1 134 ? -9.233 8.802 -13.651 1.00 65.75 134 GLU A C 1
ATOM 1023 O O . GLU A 1 134 ? -8.181 9.223 -14.108 1.00 65.75 134 GLU A O 1
ATOM 1028 N N . SER A 1 135 ? -9.838 9.364 -12.604 1.00 74.94 135 SER A N 1
ATOM 1029 C CA . SER A 1 135 ? -9.509 10.689 -12.069 1.00 74.94 135 SER A CA 1
ATOM 1030 C C . SER A 1 135 ? -8.682 10.693 -10.781 1.00 74.94 135 SER A C 1
ATOM 1032 O O . SER A 1 135 ? -8.339 11.770 -10.291 1.00 74.94 135 SER A O 1
ATOM 1034 N N . THR A 1 136 ? -8.326 9.521 -10.244 1.00 79.31 136 THR A N 1
ATOM 1035 C CA . THR A 1 136 ? -7.783 9.403 -8.882 1.00 79.31 136 THR A CA 1
ATOM 1036 C C . THR A 1 136 ? -6.440 8.663 -8.841 1.00 79.31 136 THR A C 1
ATOM 1038 O O . THR A 1 136 ? -6.218 7.705 -9.577 1.00 79.31 136 THR A O 1
ATOM 1041 N N . LYS A 1 137 ? -5.518 9.129 -7.983 1.00 88.50 137 LYS A N 1
ATOM 1042 C CA . LYS A 1 137 ? -4.225 8.471 -7.711 1.00 88.50 137 LYS A CA 1
ATOM 1043 C C . LYS A 1 137 ? -4.407 7.334 -6.714 1.00 88.50 137 LYS A C 1
ATOM 1045 O O . LYS A 1 137 ? -5.107 7.524 -5.725 1.00 88.50 137 LYS A O 1
ATOM 1050 N N . LEU A 1 138 ? -3.703 6.222 -6.912 1.00 93.75 138 LEU A N 1
ATOM 1051 C CA . LEU A 1 138 ? -3.595 5.166 -5.904 1.00 93.75 138 LEU A CA 1
ATOM 1052 C C . LEU A 1 138 ? -2.257 5.296 -5.174 1.00 93.75 138 LEU A C 1
ATOM 1054 O O . LEU A 1 138 ? -1.201 5.145 -5.786 1.00 93.75 138 LEU A O 1
ATOM 1058 N N . HIS A 1 139 ? -2.291 5.540 -3.867 1.00 94.56 139 HIS A N 1
ATOM 1059 C CA . HIS A 1 139 ? -1.096 5.621 -3.028 1.00 94.56 139 HIS A CA 1
ATOM 1060 C C . HIS A 1 139 ? -1.145 4.584 -1.913 1.00 94.56 139 HIS A C 1
ATOM 1062 O O . HIS A 1 139 ? -2.049 4.605 -1.082 1.00 94.56 139 HIS A O 1
ATOM 1068 N N . ILE A 1 140 ? -0.150 3.704 -1.858 1.00 96.19 140 ILE A N 1
ATOM 1069 C CA . ILE A 1 140 ? -0.073 2.650 -0.848 1.00 96.19 140 ILE A CA 1
ATOM 1070 C C . ILE A 1 140 ? 1.285 2.696 -0.153 1.00 96.19 140 ILE A C 1
ATOM 1072 O O . ILE A 1 140 ? 2.323 2.718 -0.811 1.00 96.19 140 ILE A O 1
ATOM 1076 N N . ARG A 1 141 ? 1.288 2.721 1.180 1.00 95.81 141 ARG A N 1
ATOM 1077 C CA . ARG A 1 141 ? 2.501 2.865 1.990 1.00 95.81 141 ARG A CA 1
ATOM 1078 C C . ARG A 1 141 ? 2.492 1.940 3.204 1.00 95.81 141 ARG A C 1
ATOM 1080 O O . ARG A 1 141 ? 1.548 1.958 3.995 1.00 95.81 141 ARG A O 1
ATOM 1087 N N . ALA A 1 142 ? 3.583 1.200 3.389 1.00 95.94 142 ALA A N 1
ATOM 1088 C CA . ALA A 1 142 ? 3.801 0.315 4.533 1.00 95.94 142 ALA A CA 1
ATOM 1089 C C . ALA A 1 142 ? 5.027 0.761 5.350 1.00 95.94 142 ALA A C 1
ATOM 1091 O O . ALA A 1 142 ? 6.149 0.758 4.838 1.00 95.94 142 ALA A O 1
ATOM 1092 N N . LEU A 1 143 ? 4.829 1.110 6.628 1.00 91.50 143 LEU A N 1
ATOM 1093 C CA . LEU A 1 143 ? 5.875 1.546 7.572 1.00 91.50 143 LEU A CA 1
ATOM 1094 C C . LEU A 1 143 ? 6.024 0.594 8.764 1.00 91.50 143 LEU A C 1
ATOM 1096 O O . LEU A 1 143 ? 5.120 -0.178 9.044 1.00 91.50 143 LEU A O 1
ATOM 1100 N N . ASP A 1 144 ? 7.187 0.607 9.419 1.00 82.25 144 ASP A N 1
ATOM 1101 C CA . ASP A 1 144 ? 7.425 0.097 10.783 1.00 82.25 144 ASP A CA 1
ATOM 1102 C C . ASP A 1 144 ? 6.735 -1.232 11.176 1.00 82.25 144 ASP A C 1
ATOM 1104 O O . ASP A 1 144 ? 6.078 -1.317 12.210 1.00 82.25 144 ASP A O 1
ATOM 1108 N N . GLY A 1 145 ? 6.896 -2.286 10.366 1.00 77.00 145 GLY A N 1
ATOM 1109 C CA . GLY A 1 145 ? 6.327 -3.623 10.607 1.00 77.00 145 GLY A CA 1
ATOM 1110 C C . GLY A 1 145 ? 5.016 -3.916 9.865 1.00 77.00 145 GLY A C 1
ATOM 1111 O O . GLY A 1 145 ? 4.518 -5.040 9.919 1.00 77.00 145 GLY A O 1
ATOM 1112 N N . GLY A 1 146 ? 4.454 -2.932 9.158 1.00 87.38 146 GLY A N 1
ATOM 1113 C CA . GLY A 1 146 ? 3.262 -3.101 8.338 1.00 87.38 146 GLY A CA 1
ATOM 1114 C C . GLY A 1 146 ? 3.506 -3.957 7.096 1.00 87.38 146 GLY A C 1
ATOM 1115 O O . GLY A 1 146 ? 4.600 -4.022 6.560 1.00 87.38 146 GLY A O 1
ATOM 1116 N N . SER A 1 147 ? 2.485 -4.628 6.586 1.00 96.00 147 SER A N 1
ATOM 1117 C CA . SER A 1 147 ? 2.558 -5.308 5.284 1.00 96.00 147 SER A CA 1
ATOM 1118 C C . SER A 1 147 ? 1.204 -5.230 4.618 1.00 96.00 147 SER A C 1
ATOM 1120 O O . SER A 1 147 ? 0.204 -5.241 5.315 1.00 96.00 147 SER A O 1
ATOM 1122 N N . ILE A 1 148 ? 1.157 -5.112 3.301 1.00 98.19 148 ILE A N 1
ATOM 1123 C CA . ILE A 1 148 ? -0.069 -4.918 2.538 1.00 98.19 148 ILE A CA 1
ATOM 1124 C C . ILE A 1 148 ? -0.223 -6.081 1.580 1.00 98.19 148 ILE A C 1
ATOM 1126 O O . ILE A 1 148 ? 0.676 -6.338 0.787 1.00 98.19 148 ILE A O 1
ATOM 1130 N N . TYR A 1 149 ? -1.371 -6.743 1.635 1.00 98.06 149 TYR A N 1
ATOM 1131 C CA . TYR A 1 149 ? -1.754 -7.791 0.701 1.00 98.06 149 TYR A CA 1
ATOM 1132 C C . TYR A 1 149 ? -3.046 -7.367 0.019 1.00 98.06 149 TYR A C 1
ATOM 1134 O O . TYR A 1 149 ? -4.076 -7.216 0.677 1.00 98.06 149 TYR A O 1
ATOM 1142 N N . TYR A 1 150 ? -2.979 -7.150 -1.290 1.00 97.75 150 TYR A N 1
ATOM 1143 C CA . TYR A 1 150 ? -4.120 -6.734 -2.091 1.00 97.75 150 TYR A CA 1
ATOM 1144 C C . TYR A 1 150 ? -4.258 -7.634 -3.311 1.00 97.75 150 TYR A C 1
ATOM 1146 O O . TYR A 1 150 ? -3.317 -7.774 -4.091 1.00 97.75 150 TYR A O 1
ATOM 1154 N N . SER A 1 151 ? -5.432 -8.240 -3.470 1.00 95.94 151 SER A N 1
ATOM 1155 C CA . SER A 1 151 ? -5.771 -9.029 -4.648 1.00 95.94 151 SER A CA 1
ATOM 1156 C C . SER A 1 151 ? -7.040 -8.482 -5.288 1.00 95.94 151 SER A C 1
ATOM 1158 O O . SER A 1 151 ? -8.009 -8.187 -4.593 1.00 95.94 151 SER A O 1
ATOM 1160 N N . VAL A 1 152 ? -7.010 -8.299 -6.604 1.00 95.00 152 VAL A N 1
ATOM 1161 C CA . VAL A 1 152 ? -8.094 -7.683 -7.378 1.00 95.00 152 VAL A CA 1
ATOM 1162 C C . VAL A 1 152 ? -8.132 -8.295 -8.774 1.00 95.00 152 VAL A C 1
ATOM 1164 O O . VAL A 1 152 ? -7.090 -8.656 -9.307 1.00 95.00 152 VAL A O 1
ATOM 1167 N N . ASP A 1 153 ? -9.295 -8.410 -9.411 1.00 94.38 153 ASP A N 1
ATOM 1168 C CA . ASP A 1 153 ? -9.338 -8.900 -10.792 1.00 94.38 153 ASP A CA 1
ATOM 1169 C C . ASP A 1 153 ? -8.691 -7.880 -11.745 1.00 94.38 153 ASP A C 1
ATOM 1171 O O . ASP A 1 153 ? -7.771 -8.190 -12.506 1.00 94.38 153 ASP A O 1
ATOM 1175 N N . LYS A 1 154 ? -9.128 -6.617 -11.662 1.00 92.62 154 LYS A N 1
ATOM 1176 C CA . LYS A 1 154 ? -8.705 -5.541 -12.571 1.00 92.62 154 LYS A CA 1
ATOM 1177 C C . LYS A 1 154 ? -8.280 -4.289 -11.821 1.00 92.62 154 LYS A C 1
ATOM 1179 O O . LYS A 1 154 ? -9.072 -3.702 -11.090 1.00 92.62 154 LYS A O 1
ATOM 1184 N N . LEU A 1 155 ? -7.062 -3.828 -12.092 1.00 92.19 155 LEU A N 1
ATOM 1185 C CA . LEU A 1 155 ? -6.492 -2.591 -11.562 1.00 92.19 155 LEU A CA 1
ATOM 1186 C C . LEU A 1 155 ? -6.136 -1.632 -12.706 1.00 92.19 155 LEU A C 1
ATOM 1188 O O . LEU A 1 155 ? -5.012 -1.601 -13.195 1.00 92.19 155 LEU A O 1
ATOM 1192 N N . LYS A 1 156 ? -7.120 -0.861 -13.169 1.00 91.38 156 LYS A N 1
ATOM 1193 C CA . LYS A 1 156 ? -7.034 0.054 -14.316 1.00 91.38 156 LYS A CA 1
ATOM 1194 C C . LYS A 1 156 ? -7.150 1.508 -13.865 1.00 91.38 156 LYS A C 1
ATOM 1196 O O . LYS A 1 156 ? -8.247 2.034 -13.701 1.00 91.38 156 LYS A O 1
ATOM 1201 N N . LEU A 1 157 ? -6.013 2.175 -13.739 1.00 89.38 157 LEU A N 1
ATOM 1202 C CA . LEU A 1 157 ? -5.911 3.590 -13.386 1.00 89.38 157 LEU A CA 1
ATOM 1203 C C . LEU A 1 157 ? -5.630 4.374 -14.672 1.00 89.38 157 LEU A C 1
ATOM 1205 O O . LEU A 1 157 ? -4.669 4.051 -15.361 1.00 89.38 157 LEU A O 1
ATOM 1209 N N . LYS A 1 158 ? -6.466 5.349 -15.067 1.00 73.12 158 LYS A N 1
ATOM 1210 C CA . LYS A 1 158 ? -6.364 5.947 -16.424 1.00 73.12 158 LYS A CA 1
ATOM 1211 C C . LYS A 1 158 ? -5.674 7.307 -16.534 1.00 73.12 158 LYS A C 1
ATOM 1213 O O . LYS A 1 158 ? -5.137 7.579 -17.604 1.00 73.12 158 LYS A O 1
ATOM 1218 N N . GLN A 1 159 ? -5.647 8.155 -15.502 1.00 66.19 159 GLN A N 1
ATOM 1219 C CA . GLN A 1 159 ? -4.958 9.459 -15.607 1.00 66.19 159 GLN A CA 1
ATOM 1220 C C . GLN A 1 159 ? -3.824 9.663 -14.608 1.00 66.19 159 GLN A C 1
ATOM 1222 O O . GLN A 1 159 ? -2.958 10.502 -14.861 1.00 66.19 159 GLN A O 1
ATOM 1227 N N . LEU A 1 160 ? -3.814 8.946 -13.483 1.00 65.56 160 LEU A N 1
ATOM 1228 C CA . LEU A 1 160 ? -3.074 9.386 -12.308 1.00 65.56 160 LEU A CA 1
ATOM 1229 C C . LEU A 1 160 ? -2.199 8.299 -11.670 1.00 65.56 160 LEU A C 1
ATOM 1231 O O . LEU A 1 160 ? -2.506 7.112 -11.708 1.00 65.56 160 LEU A O 1
ATOM 1235 N N . ASP A 1 161 ? -1.073 8.778 -11.130 1.00 83.00 161 ASP A N 1
ATOM 1236 C CA . ASP A 1 161 ? 0.047 8.013 -10.581 1.00 83.00 161 ASP A CA 1
ATOM 1237 C C . ASP A 1 161 ? -0.407 6.892 -9.630 1.00 83.00 161 ASP A C 1
ATOM 1239 O O . ASP A 1 161 ? -1.132 7.138 -8.664 1.00 83.00 161 ASP A O 1
ATOM 1243 N N . TRP A 1 162 ? 0.084 5.677 -9.867 1.00 92.94 162 TRP A N 1
ATOM 1244 C CA . TRP A 1 162 ? 0.096 4.611 -8.874 1.00 92.94 162 TRP A CA 1
ATOM 1245 C C . TRP A 1 162 ? 1.428 4.655 -8.135 1.00 92.94 162 TRP A C 1
ATOM 1247 O O . TRP A 1 162 ? 2.478 4.544 -8.758 1.00 92.94 162 TRP A O 1
ATOM 1257 N N . SER A 1 163 ? 1.401 4.826 -6.818 1.00 95.31 163 SER A N 1
ATOM 1258 C CA . SER A 1 163 ? 2.588 4.861 -5.973 1.00 95.31 163 SER A CA 1
ATOM 1259 C C . SER A 1 163 ? 2.532 3.782 -4.896 1.00 95.31 163 SER A C 1
ATOM 1261 O O . SER A 1 163 ? 1.528 3.648 -4.194 1.00 95.31 163 SER A O 1
ATOM 1263 N N . MET A 1 164 ? 3.622 3.033 -4.759 1.00 96.75 164 MET A N 1
ATOM 1264 C CA . MET A 1 164 ? 3.830 2.051 -3.699 1.00 96.75 164 MET A CA 1
ATOM 1265 C C . MET A 1 164 ? 5.133 2.351 -2.968 1.00 96.75 164 MET A C 1
ATOM 1267 O O . MET A 1 164 ? 6.184 2.457 -3.595 1.00 96.75 164 MET A O 1
ATOM 1271 N N . GLU A 1 165 ? 5.080 2.458 -1.646 1.00 96.19 165 GLU A N 1
ATOM 1272 C CA . GLU A 1 165 ? 6.263 2.732 -0.834 1.00 96.19 165 GLU A CA 1
ATOM 1273 C C . GLU A 1 165 ? 6.362 1.769 0.352 1.00 96.19 165 GLU A C 1
ATOM 1275 O O . GLU A 1 165 ? 5.513 1.764 1.246 1.00 96.19 165 GLU A O 1
ATOM 1280 N N . SER A 1 166 ? 7.420 0.963 0.374 1.00 96.56 166 SER A N 1
ATOM 1281 C CA . SER A 1 166 ? 7.693 -0.007 1.434 1.00 96.56 166 SER A CA 1
ATOM 1282 C C . SER A 1 166 ? 8.958 0.387 2.191 1.00 96.56 166 SER A C 1
ATOM 1284 O O . SER A 1 166 ? 9.993 0.647 1.581 1.00 96.56 166 SER A O 1
ATOM 1286 N N . PHE A 1 167 ? 8.883 0.443 3.518 1.00 93.62 167 PHE A N 1
ATOM 1287 C CA . PHE A 1 167 ? 9.995 0.819 4.395 1.00 93.62 167 PHE A CA 1
ATOM 1288 C C . PHE A 1 167 ? 10.307 -0.302 5.392 1.00 93.62 167 PHE A C 1
ATOM 1290 O O . PHE A 1 167 ? 9.472 -1.161 5.650 1.00 93.62 167 PHE A O 1
ATOM 1297 N N . SER A 1 168 ? 11.475 -0.259 6.032 1.00 91.50 168 SER A N 1
ATOM 1298 C CA . SER A 1 168 ? 11.819 -1.173 7.138 1.00 91.50 168 SER A CA 1
ATOM 1299 C C . SER A 1 168 ? 11.742 -2.652 6.721 1.00 91.50 168 SER A C 1
ATOM 1301 O O . SER A 1 168 ? 12.383 -2.982 5.740 1.00 91.50 168 SER A O 1
ATOM 1303 N N . ASN A 1 169 ? 11.043 -3.550 7.426 1.00 92.00 169 ASN A N 1
ATOM 1304 C CA . ASN A 1 169 ? 10.982 -4.992 7.110 1.00 92.00 169 ASN A CA 1
ATOM 1305 C C . ASN A 1 169 ? 9.599 -5.390 6.563 1.00 92.00 169 ASN A C 1
ATOM 1307 O O . ASN A 1 169 ? 8.999 -6.367 7.008 1.00 92.00 169 ASN A O 1
ATOM 1311 N N . ASN A 1 170 ? 9.061 -4.583 5.653 1.00 94.12 170 ASN A N 1
ATOM 1312 C CA . ASN A 1 170 ? 7.658 -4.636 5.254 1.00 94.12 170 ASN A CA 1
ATOM 1313 C C . ASN A 1 170 ? 7.479 -5.182 3.849 1.00 94.12 170 ASN A C 1
ATOM 1315 O O . ASN A 1 170 ? 8.371 -5.053 3.022 1.00 94.12 170 ASN A O 1
ATOM 1319 N N . THR A 1 171 ? 6.305 -5.723 3.538 1.00 96.38 171 THR A N 1
ATOM 1320 C CA . THR A 1 171 ? 5.985 -6.166 2.175 1.00 96.38 171 THR A CA 1
ATOM 1321 C C . THR A 1 171 ? 4.726 -5.488 1.668 1.00 96.38 171 THR A C 1
ATOM 1323 O O . THR A 1 171 ? 3.726 -5.448 2.373 1.00 96.38 171 THR A O 1
ATOM 1326 N N . ILE A 1 172 ? 4.749 -4.991 0.435 1.00 98.25 172 ILE A N 1
ATOM 1327 C CA . ILE A 1 172 ? 3.542 -4.667 -0.329 1.00 98.25 172 ILE A CA 1
ATOM 1328 C C . ILE A 1 172 ? 3.424 -5.716 -1.428 1.00 98.25 172 ILE A C 1
ATOM 1330 O O . ILE A 1 172 ? 4.282 -5.776 -2.300 1.00 98.25 172 ILE A O 1
ATOM 1334 N N . ALA A 1 173 ? 2.386 -6.541 -1.380 1.00 97.94 173 ALA A N 1
ATOM 1335 C CA . ALA A 1 173 ? 2.066 -7.541 -2.384 1.00 97.94 173 ALA A CA 1
ATOM 1336 C C . ALA A 1 173 ? 0.737 -7.183 -3.054 1.00 97.94 173 ALA A C 1
ATOM 1338 O O . ALA A 1 173 ? -0.308 -7.153 -2.401 1.00 97.94 173 ALA A O 1
ATOM 1339 N N . VAL A 1 174 ? 0.786 -6.914 -4.357 1.00 96.81 174 VAL A N 1
ATOM 1340 C CA . VAL A 1 174 ? -0.384 -6.639 -5.192 1.00 96.81 174 VAL A CA 1
ATOM 1341 C C . VAL A 1 174 ? -0.480 -7.708 -6.272 1.00 96.81 174 VAL A C 1
ATOM 1343 O O . VAL A 1 174 ? 0.443 -7.874 -7.067 1.00 96.81 174 VAL A O 1
ATOM 1346 N N . LEU A 1 175 ? -1.591 -8.439 -6.285 1.00 95.94 175 LEU A N 1
ATOM 1347 C CA . LEU A 1 175 ? -1.886 -9.475 -7.270 1.00 95.94 175 LEU A CA 1
ATOM 1348 C C . LEU A 1 175 ? -3.112 -9.045 -8.075 1.00 95.94 175 LEU A C 1
ATOM 1350 O O . LEU A 1 175 ? -4.204 -8.930 -7.518 1.00 95.94 175 LEU A O 1
ATOM 1354 N N . ALA A 1 176 ? -2.934 -8.821 -9.375 1.00 93.69 176 ALA A N 1
ATOM 1355 C CA . ALA A 1 176 ? -4.021 -8.472 -10.285 1.00 93.69 176 ALA A CA 1
ATOM 1356 C C . ALA A 1 176 ? -4.130 -9.472 -11.444 1.00 93.69 176 ALA A C 1
ATOM 1358 O O . ALA A 1 176 ? -3.118 -10.007 -11.879 1.00 93.69 176 ALA A O 1
ATOM 1359 N N . ASN A 1 177 ? -5.307 -9.726 -12.017 1.00 92.19 177 ASN A N 1
ATOM 1360 C CA . ASN A 1 177 ? -5.337 -10.452 -13.296 1.00 92.19 177 ASN A CA 1
ATOM 1361 C C . ASN A 1 177 ? -4.910 -9.518 -14.427 1.00 92.19 177 ASN A C 1
ATOM 1363 O O . ASN A 1 177 ? -3.946 -9.813 -15.131 1.00 92.19 177 ASN A O 1
ATOM 1367 N N . GLU A 1 178 ? -5.523 -8.337 -14.505 1.00 91.81 178 GLU A N 1
ATOM 1368 C CA . GLU A 1 178 ? -5.109 -7.253 -15.395 1.00 91.81 178 GLU A CA 1
ATOM 1369 C C . GLU A 1 178 ? -4.766 -5.996 -14.587 1.00 91.81 178 GLU A C 1
ATOM 1371 O O . GLU A 1 178 ? -5.548 -5.545 -13.749 1.00 91.81 178 GLU A O 1
ATOM 1376 N N . ALA A 1 179 ? -3.640 -5.361 -14.892 1.00 92.12 179 ALA A N 1
ATOM 1377 C CA . ALA A 1 179 ? -3.262 -4.074 -14.333 1.00 92.12 179 ALA A CA 1
ATOM 1378 C C . ALA A 1 179 ? -2.811 -3.111 -15.438 1.00 92.12 179 ALA A C 1
ATOM 1380 O O . ALA A 1 179 ? -2.051 -3.461 -16.338 1.00 92.12 179 ALA A O 1
ATOM 1381 N N . THR A 1 180 ? -3.293 -1.874 -15.399 1.00 91.12 180 THR A N 1
ATOM 1382 C CA . THR A 1 180 ? -2.934 -0.839 -16.370 1.00 91.12 180 THR A CA 1
ATOM 1383 C C . THR A 1 180 ? -2.810 0.498 -15.669 1.00 91.12 180 THR A C 1
ATOM 1385 O O . THR A 1 180 ? -3.739 0.925 -14.985 1.00 91.12 180 THR A O 1
ATOM 1388 N N . THR A 1 181 ? -1.683 1.179 -15.860 1.00 91.94 181 THR A N 1
ATOM 1389 C CA . THR A 1 181 ? -1.498 2.550 -15.377 1.00 91.94 181 THR A CA 1
ATOM 1390 C C . THR A 1 181 ? -0.591 3.359 -16.309 1.00 91.94 181 THR A C 1
ATOM 1392 O O . THR A 1 181 ? 0.411 2.845 -16.809 1.00 91.94 181 THR A O 1
ATOM 1395 N N . PRO A 1 182 ? -0.869 4.654 -16.544 1.00 92.38 182 PRO A N 1
ATOM 1396 C CA . PRO A 1 182 ? 0.082 5.541 -17.194 1.00 92.38 182 PRO A CA 1
ATOM 1397 C C . PRO A 1 182 ? 1.392 5.661 -16.418 1.00 92.38 182 PRO A C 1
ATOM 1399 O O . PRO A 1 182 ? 2.443 5.817 -17.026 1.00 92.38 182 PRO A O 1
ATOM 1402 N N . LYS A 1 183 ? 1.331 5.642 -15.083 1.00 92.75 183 LYS A N 1
ATOM 1403 C CA . LYS A 1 183 ? 2.484 5.921 -14.229 1.00 92.75 183 LYS A CA 1
ATOM 1404 C C . LYS A 1 183 ? 2.509 4.995 -13.028 1.00 92.75 183 LYS A C 1
ATOM 1406 O O . LYS A 1 183 ? 1.549 4.959 -12.258 1.00 92.75 183 LYS A O 1
ATOM 1411 N N . LEU A 1 184 ? 3.624 4.296 -12.857 1.00 94.19 184 LEU A N 1
ATOM 1412 C CA . LEU A 1 184 ? 3.905 3.473 -11.687 1.00 94.19 184 LEU A CA 1
ATOM 1413 C C . LEU A 1 184 ? 5.163 3.989 -10.995 1.00 94.19 184 LEU A C 1
ATOM 1415 O O . LEU A 1 184 ? 6.240 3.985 -11.579 1.00 94.19 184 LEU A O 1
ATOM 1419 N N . HIS A 1 185 ? 5.043 4.404 -9.743 1.00 95.38 185 HIS A N 1
ATOM 1420 C CA . HIS A 1 185 ? 6.169 4.728 -8.878 1.00 95.38 185 HIS A CA 1
ATOM 1421 C C . HIS A 1 185 ? 6.252 3.687 -7.770 1.00 95.38 185 HIS A C 1
ATOM 1423 O O . HIS A 1 185 ? 5.267 3.395 -7.094 1.00 95.38 185 HIS A O 1
ATOM 1429 N N . SER A 1 186 ? 7.416 3.085 -7.585 1.00 96.69 186 SER A N 1
ATOM 1430 C CA . SER A 1 186 ? 7.614 2.084 -6.546 1.00 96.69 186 SER A CA 1
ATOM 1431 C C . SER A 1 186 ? 8.941 2.302 -5.860 1.00 96.69 186 SER A C 1
ATOM 1433 O O . SER A 1 186 ? 9.974 2.333 -6.524 1.00 96.69 186 SER A O 1
ATOM 1435 N N . SER A 1 187 ? 8.900 2.447 -4.541 1.00 96.69 187 SER A N 1
ATOM 1436 C CA . SER A 1 187 ? 10.081 2.709 -3.732 1.00 96.69 187 SER A CA 1
ATOM 1437 C C . SER A 1 187 ? 10.165 1.734 -2.565 1.00 96.69 187 SER A C 1
ATOM 1439 O O . SER A 1 187 ? 9.261 1.664 -1.734 1.00 96.69 187 SER A O 1
ATOM 1441 N N . ALA A 1 188 ? 11.264 0.996 -2.486 1.00 96.75 188 ALA A N 1
ATOM 1442 C CA . ALA A 1 188 ? 11.567 0.090 -1.390 1.00 96.75 188 ALA A CA 1
ATOM 1443 C C . ALA A 1 188 ? 12.797 0.599 -0.629 1.00 96.75 188 ALA A C 1
ATOM 1445 O O . ALA A 1 188 ? 13.855 0.813 -1.219 1.00 96.75 188 ALA A O 1
ATOM 1446 N N . PHE A 1 189 ? 12.660 0.795 0.678 1.00 94.31 189 PHE A N 1
ATOM 1447 C CA . PHE A 1 189 ? 13.699 1.320 1.563 1.00 94.31 189 PHE A CA 1
ATOM 1448 C C . PHE A 1 189 ? 14.030 0.315 2.668 1.00 94.31 189 PHE A C 1
ATOM 1450 O O . PHE A 1 189 ? 13.158 -0.431 3.117 1.00 94.31 189 PHE A O 1
ATOM 1457 N N . SER A 1 190 ? 15.265 0.348 3.175 1.00 93.06 190 SER A N 1
ATOM 1458 C CA . SER A 1 190 ? 15.744 -0.578 4.214 1.00 93.06 190 SER A CA 1
ATOM 1459 C C . SER A 1 190 ? 15.608 -2.031 3.756 1.00 93.06 190 SER A C 1
ATOM 1461 O O . SER A 1 190 ? 16.228 -2.346 2.763 1.00 93.06 190 SER A O 1
ATOM 1463 N N . ASN A 1 191 ? 14.834 -2.908 4.398 1.00 94.81 191 ASN A N 1
ATOM 1464 C CA . ASN A 1 191 ? 14.555 -4.270 3.909 1.00 94.81 191 ASN A CA 1
ATOM 1465 C C . ASN A 1 191 ? 13.120 -4.389 3.350 1.00 94.81 191 ASN A C 1
ATOM 1467 O O . ASN A 1 191 ? 12.530 -5.470 3.360 1.00 94.81 191 ASN A O 1
ATOM 1471 N N . GLY A 1 192 ? 12.522 -3.267 2.935 1.00 96.50 192 GLY A N 1
ATOM 1472 C CA . GLY A 1 192 ? 11.168 -3.235 2.408 1.00 96.50 192 GLY A CA 1
ATOM 1473 C C . GLY A 1 192 ? 11.100 -3.997 1.091 1.00 96.50 192 GLY A C 1
ATOM 1474 O O . GLY A 1 192 ? 12.037 -3.968 0.297 1.00 96.50 192 GLY A O 1
ATOM 1475 N N . ALA A 1 193 ? 9.990 -4.675 0.850 1.00 97.00 193 ALA A N 1
ATOM 1476 C CA . ALA A 1 193 ? 9.724 -5.432 -0.356 1.00 97.00 193 ALA A CA 1
ATOM 1477 C C . ALA A 1 193 ? 8.460 -4.919 -1.051 1.00 97.00 193 ALA A C 1
ATOM 1479 O O . ALA A 1 193 ? 7.467 -4.585 -0.395 1.00 97.00 193 ALA A O 1
ATOM 1480 N N . ILE A 1 194 ? 8.490 -4.878 -2.380 1.00 97.69 194 ILE A N 1
ATOM 1481 C CA . ILE A 1 194 ? 7.321 -4.661 -3.232 1.00 97.69 194 ILE A CA 1
ATOM 1482 C C . ILE A 1 194 ? 7.245 -5.805 -4.240 1.00 97.69 194 ILE A C 1
ATOM 1484 O O . ILE A 1 194 ? 8.193 -6.072 -4.978 1.00 97.69 194 ILE A O 1
ATOM 1488 N N . TYR A 1 195 ? 6.094 -6.458 -4.278 1.00 96.81 195 TYR A N 1
ATOM 1489 C CA . TYR A 1 195 ? 5.747 -7.520 -5.203 1.00 96.81 195 TYR A CA 1
ATOM 1490 C C . TYR A 1 195 ? 4.486 -7.102 -5.953 1.00 96.81 195 TYR A C 1
ATOM 1492 O O . TYR A 1 195 ? 3.440 -6.894 -5.340 1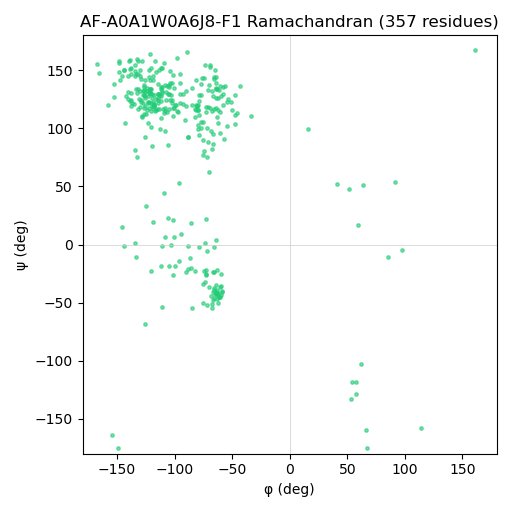.00 96.81 195 TYR A O 1
ATOM 1500 N N . LEU A 1 196 ? 4.584 -6.958 -7.269 1.00 95.12 196 LEU A N 1
ATOM 1501 C CA . LEU A 1 196 ? 3.430 -6.700 -8.124 1.00 95.12 196 LEU A CA 1
ATOM 1502 C C . LEU A 1 196 ? 3.395 -7.765 -9.205 1.00 95.12 196 LEU A C 1
ATOM 1504 O O . LEU A 1 196 ? 4.269 -7.794 -10.067 1.00 95.12 196 LEU A O 1
ATOM 1508 N N . GLU A 1 197 ? 2.383 -8.621 -9.154 1.00 91.94 197 GLU A N 1
ATOM 1509 C CA . GLU A 1 197 ? 2.161 -9.685 -10.122 1.00 91.94 197 GLU A CA 1
ATOM 1510 C C . GLU A 1 197 ? 0.873 -9.441 -10.898 1.00 91.94 197 GLU A C 1
ATOM 1512 O O . GLU A 1 197 ? -0.156 -9.061 -10.333 1.00 91.94 197 GLU A O 1
ATOM 1517 N N . SER A 1 198 ? 0.953 -9.687 -12.206 1.00 90.38 198 SER A N 1
ATOM 1518 C CA . SER A 1 198 ? -0.215 -9.792 -13.061 1.00 90.38 198 SER A CA 1
ATOM 1519 C C . SER A 1 198 ? -0.246 -11.129 -13.783 1.00 90.38 198 SER A C 1
ATOM 1521 O O . SER A 1 198 ? 0.744 -11.509 -14.410 1.00 90.38 198 SER A O 1
ATOM 1523 N N . ASN A 1 199 ? -1.376 -11.834 -13.685 1.00 86.75 199 ASN A N 1
ATOM 1524 C CA . ASN A 1 199 ? -1.543 -13.148 -14.312 1.00 86.75 199 ASN A CA 1
ATOM 1525 C C . ASN A 1 199 ? -1.755 -13.059 -15.829 1.00 86.75 199 ASN A C 1
ATOM 1527 O O . ASN A 1 199 ? -1.324 -13.954 -16.554 1.00 86.75 199 ASN A O 1
ATOM 1531 N N . GLU A 1 200 ? -2.427 -12.008 -16.308 1.00 88.50 200 GLU A N 1
ATOM 1532 C CA . GLU A 1 200 ? -2.775 -11.854 -17.724 1.00 88.50 200 GLU A CA 1
ATOM 1533 C C . GLU A 1 200 ? -2.005 -10.714 -18.390 1.00 88.50 200 GLU A C 1
ATOM 1535 O O . GLU A 1 200 ? -1.369 -10.920 -19.424 1.00 88.50 200 GLU A O 1
ATOM 1540 N N . ARG A 1 201 ? -2.065 -9.502 -17.823 1.00 86.62 201 ARG A N 1
ATOM 1541 C CA . ARG A 1 201 ? -1.465 -8.305 -18.428 1.00 86.62 201 ARG A CA 1
ATOM 1542 C C . ARG A 1 201 ? -1.193 -7.220 -17.397 1.00 86.62 201 ARG A C 1
ATOM 1544 O O . ARG A 1 201 ? -2.133 -6.656 -16.844 1.00 86.62 201 ARG A O 1
ATOM 1551 N N . LEU A 1 202 ? 0.070 -6.830 -17.254 1.00 89.88 202 LEU A N 1
ATOM 1552 C CA . LEU A 1 202 ? 0.463 -5.582 -16.600 1.00 89.88 202 LEU A CA 1
ATOM 1553 C C . LEU A 1 202 ? 1.012 -4.623 -17.658 1.00 89.88 202 LEU A C 1
ATOM 1555 O O . LEU A 1 202 ? 2.020 -4.918 -18.287 1.00 89.88 202 LEU A O 1
ATOM 1559 N N . GLU A 1 203 ? 0.348 -3.489 -17.857 1.00 90.88 203 GLU A N 1
ATOM 1560 C CA . GLU A 1 203 ? 0.761 -2.447 -18.799 1.00 90.88 203 GLU A CA 1
ATOM 1561 C C . GLU A 1 203 ? 1.044 -1.141 -18.057 1.00 90.88 203 GLU A C 1
ATOM 1563 O O . GLU A 1 203 ? 0.160 -0.551 -17.428 1.00 90.88 203 GLU A O 1
ATOM 1568 N N . VAL A 1 204 ? 2.283 -0.669 -18.158 1.00 91.00 204 VAL A N 1
ATOM 1569 C CA . VAL A 1 204 ? 2.733 0.558 -17.502 1.00 91.00 204 VAL A CA 1
ATOM 1570 C C . VAL A 1 204 ? 3.369 1.478 -18.528 1.00 91.00 204 VAL A C 1
ATOM 1572 O O . VAL A 1 204 ? 4.392 1.143 -19.109 1.00 91.00 204 VAL A O 1
ATOM 1575 N N . LYS A 1 205 ? 2.824 2.672 -18.763 1.00 90.31 205 LYS A N 1
ATOM 1576 C CA . LYS A 1 205 ? 3.461 3.572 -19.738 1.00 90.31 205 LYS A CA 1
ATOM 1577 C C . LYS A 1 205 ? 4.818 4.069 -19.226 1.00 90.31 205 LYS A C 1
ATOM 1579 O O . LYS A 1 205 ? 5.820 3.859 -19.901 1.00 90.31 205 LYS A O 1
ATOM 1584 N N . ASP A 1 206 ? 4.856 4.660 -18.037 1.00 91.25 206 ASP A N 1
ATOM 1585 C CA . ASP A 1 206 ? 6.079 5.168 -17.418 1.00 91.25 206 ASP A CA 1
ATOM 1586 C C . ASP A 1 206 ? 6.257 4.561 -16.017 1.00 91.25 206 ASP A C 1
ATOM 1588 O O . ASP A 1 206 ? 5.416 4.761 -15.136 1.00 91.25 206 ASP A O 1
ATOM 1592 N N . SER A 1 207 ? 7.349 3.833 -15.779 1.00 92.19 207 SER A N 1
ATOM 1593 C CA . SER A 1 207 ? 7.703 3.325 -14.448 1.00 92.19 207 SER A CA 1
ATOM 1594 C C . SER A 1 207 ? 8.901 4.054 -13.846 1.00 92.19 207 SER A C 1
ATOM 1596 O O . SER A 1 207 ? 9.903 4.289 -14.510 1.00 92.19 207 SER A O 1
ATOM 1598 N N . LEU A 1 208 ? 8.817 4.378 -12.559 1.00 93.44 208 LEU A N 1
ATOM 1599 C CA . LEU A 1 208 ? 9.930 4.811 -11.722 1.00 93.44 208 LEU A CA 1
ATOM 1600 C C . LEU A 1 208 ? 10.080 3.797 -10.590 1.00 93.44 208 LEU A C 1
ATOM 1602 O O . LEU A 1 208 ? 9.172 3.636 -9.776 1.00 93.44 208 LEU A O 1
ATOM 1606 N N . VAL A 1 209 ? 11.215 3.116 -10.536 1.00 94.12 209 VAL A N 1
ATOM 1607 C CA . VAL A 1 209 ? 11.483 2.054 -9.566 1.00 94.12 209 VAL A CA 1
ATOM 1608 C C . VAL A 1 209 ? 12.732 2.407 -8.781 1.00 94.12 209 VAL A C 1
ATOM 1610 O O . VAL A 1 209 ? 13.802 2.593 -9.356 1.00 94.12 209 VAL A O 1
ATOM 1613 N N . GLU A 1 210 ? 12.604 2.502 -7.464 1.00 94.56 210 GLU A N 1
ATOM 1614 C CA . GLU A 1 210 ? 13.686 2.912 -6.583 1.00 94.56 210 GLU A CA 1
ATOM 1615 C C . GLU A 1 210 ? 13.885 1.896 -5.452 1.00 94.56 210 GLU A C 1
ATOM 1617 O O . GLU A 1 210 ? 12.971 1.639 -4.676 1.00 94.56 210 GLU A O 1
ATOM 1622 N N . ALA A 1 211 ? 15.078 1.323 -5.328 1.00 95.00 211 ALA A N 1
ATOM 1623 C CA . ALA A 1 211 ? 15.407 0.396 -4.245 1.00 95.00 211 ALA A CA 1
ATOM 1624 C C . ALA A 1 211 ? 16.641 0.889 -3.485 1.00 95.00 211 ALA A C 1
ATOM 1626 O O . ALA A 1 211 ? 17.731 0.966 -4.046 1.00 95.00 211 ALA A O 1
ATOM 1627 N N . PHE A 1 212 ? 16.482 1.229 -2.210 1.00 92.69 212 PHE A N 1
ATOM 1628 C CA . PHE A 1 212 ? 17.546 1.771 -1.365 1.00 92.69 212 PHE A CA 1
ATOM 1629 C C . PHE A 1 212 ? 17.911 0.799 -0.244 1.00 92.69 212 PHE A C 1
ATOM 1631 O O . PHE A 1 212 ? 17.045 0.092 0.278 1.00 92.69 212 PHE A O 1
ATOM 1638 N N . SER A 1 213 ? 19.173 0.832 0.186 1.00 92.31 213 SER A N 1
ATOM 1639 C CA . SER A 1 213 ? 19.699 -0.019 1.259 1.00 92.31 213 SER A CA 1
ATOM 1640 C C . SER A 1 213 ? 19.604 -1.499 0.900 1.00 92.31 213 SER A C 1
ATOM 1642 O O . SER A 1 213 ? 20.404 -1.933 0.097 1.00 92.31 213 SER A O 1
ATOM 1644 N N . SER A 1 214 ? 18.656 -2.268 1.425 1.00 94.38 214 SER A N 1
ATOM 1645 C CA . SER A 1 214 ? 18.415 -3.679 1.071 1.00 94.38 214 SER A CA 1
ATOM 1646 C C . SER A 1 214 ? 17.006 -3.876 0.487 1.00 94.38 214 SER A C 1
ATOM 1648 O O . SER A 1 214 ? 16.447 -4.974 0.534 1.00 94.38 214 SER A O 1
ATOM 1650 N N . GLY A 1 215 ? 16.387 -2.789 0.009 1.00 96.12 215 GLY A N 1
ATOM 1651 C CA . GLY A 1 215 ? 15.018 -2.793 -0.479 1.00 96.12 215 GLY A CA 1
ATOM 1652 C C . GLY A 1 215 ? 14.905 -3.682 -1.708 1.00 96.12 215 GLY A C 1
ATOM 1653 O O . GLY A 1 215 ? 15.828 -3.740 -2.521 1.00 96.12 215 GLY A O 1
ATOM 1654 N N . SER A 1 216 ? 13.783 -4.376 -1.857 1.00 95.44 216 SER A N 1
ATOM 1655 C CA . SER A 1 216 ? 13.563 -5.311 -2.956 1.00 95.44 216 SER A CA 1
ATOM 1656 C C . SER A 1 216 ? 12.278 -5.005 -3.716 1.00 95.44 216 SER A C 1
ATOM 1658 O O . SER A 1 216 ? 11.237 -4.719 -3.129 1.00 95.44 216 SER A O 1
ATOM 1660 N N . ILE A 1 217 ? 12.344 -5.044 -5.043 1.00 95.69 217 ILE A N 1
ATOM 1661 C CA . ILE A 1 217 ? 11.183 -4.849 -5.915 1.00 95.69 217 ILE A CA 1
ATOM 1662 C C . ILE A 1 217 ? 11.167 -5.954 -6.966 1.00 95.69 217 ILE A C 1
ATOM 1664 O O . ILE A 1 217 ? 12.187 -6.206 -7.611 1.00 95.69 217 ILE A O 1
ATOM 1668 N N . TYR A 1 218 ? 10.022 -6.614 -7.136 1.00 93.88 218 TYR A N 1
ATOM 1669 C CA . TYR A 1 218 ? 9.864 -7.752 -8.037 1.00 93.88 218 TYR A CA 1
ATOM 1670 C C . TYR A 1 218 ? 8.587 -7.654 -8.878 1.00 93.88 218 TYR A C 1
ATOM 1672 O O . TYR A 1 218 ? 7.489 -7.663 -8.316 1.00 93.88 218 TYR A O 1
ATOM 1680 N N . TYR A 1 219 ? 8.746 -7.638 -10.211 1.00 91.12 219 TYR A N 1
ATOM 1681 C CA . TYR A 1 219 ? 7.660 -7.687 -11.205 1.00 91.12 219 TYR A CA 1
ATOM 1682 C C . TYR A 1 219 ? 7.871 -8.887 -12.147 1.00 91.12 219 TYR A C 1
ATOM 1684 O O . TYR A 1 219 ? 8.751 -8.828 -13.013 1.00 91.12 219 TYR A O 1
ATOM 1692 N N . PRO A 1 220 ? 7.107 -9.989 -12.004 1.00 82.62 220 PRO A N 1
ATOM 1693 C CA . PRO A 1 220 ? 7.325 -11.200 -12.789 1.00 82.62 220 PRO A CA 1
ATOM 1694 C C . PRO A 1 220 ? 6.894 -11.073 -14.247 1.00 82.62 220 PRO A C 1
ATOM 1696 O O . PRO A 1 220 ? 7.424 -11.817 -15.062 1.00 82.62 220 PRO A O 1
ATOM 1699 N N . HIS A 1 221 ? 5.949 -10.186 -14.576 1.00 80.94 221 HIS A N 1
ATOM 1700 C CA . HIS A 1 221 ? 5.435 -9.969 -15.933 1.00 80.94 221 HIS A CA 1
ATOM 1701 C C . HIS A 1 221 ? 4.940 -8.527 -16.067 1.00 80.94 221 HIS A C 1
ATOM 1703 O O . HIS A 1 221 ? 4.138 -8.092 -15.243 1.00 80.94 221 HIS A O 1
ATOM 1709 N N . CYS A 1 222 ? 5.410 -7.787 -17.076 1.00 77.00 222 CYS A N 1
ATOM 1710 C CA . CYS A 1 222 ? 4.915 -6.445 -17.390 1.00 77.00 222 CYS A CA 1
ATOM 1711 C C . CYS A 1 222 ? 5.380 -5.986 -18.778 1.00 77.00 222 CYS A C 1
ATOM 1713 O O . CYS A 1 222 ? 6.516 -6.243 -19.173 1.00 77.00 222 CYS A O 1
ATOM 1715 N N . ASP A 1 223 ? 4.553 -5.200 -19.454 1.00 82.94 223 ASP A N 1
ATOM 1716 C CA . ASP A 1 223 ? 4.927 -4.412 -20.624 1.00 82.94 223 ASP A CA 1
ATOM 1717 C C . ASP A 1 223 ? 5.055 -2.945 -20.223 1.00 82.94 223 ASP A C 1
ATOM 1719 O O . ASP A 1 223 ? 4.204 -2.421 -19.493 1.00 82.94 223 ASP A O 1
ATOM 1723 N N . CYS A 1 224 ? 6.113 -2.272 -20.686 1.00 85.50 224 CYS A N 1
ATOM 1724 C CA . CYS A 1 224 ? 6.292 -0.856 -20.402 1.00 85.50 224 CYS A CA 1
ATOM 1725 C C . CYS A 1 224 ? 6.775 -0.011 -21.584 1.00 85.50 224 CYS A C 1
ATOM 1727 O O . CYS A 1 224 ? 7.473 -0.494 -22.474 1.00 85.50 224 CYS A O 1
ATOM 1729 N N . ALA A 1 225 ? 6.430 1.281 -21.617 1.00 84.69 225 ALA A N 1
ATOM 1730 C CA . ALA A 1 225 ? 7.004 2.177 -22.627 1.00 84.69 225 ALA A CA 1
ATOM 1731 C C . ALA A 1 225 ? 8.362 2.719 -22.153 1.00 84.69 225 ALA A C 1
ATOM 1733 O O . ALA A 1 225 ? 9.379 2.555 -22.834 1.00 84.69 225 ALA A O 1
ATOM 1734 N N . THR A 1 226 ? 8.407 3.322 -20.967 1.00 86.25 226 THR A N 1
ATOM 1735 C CA . THR A 1 226 ? 9.637 3.826 -20.348 1.00 86.25 226 THR A CA 1
ATOM 1736 C C . THR A 1 226 ? 9.766 3.334 -18.912 1.00 86.25 226 THR A C 1
ATOM 1738 O O . THR A 1 226 ? 8.773 3.195 -18.203 1.00 86.25 226 THR A O 1
ATOM 1741 N N . SER A 1 227 ? 11.000 3.067 -18.478 1.00 87.06 227 SER A N 1
ATOM 1742 C CA . SER A 1 227 ? 11.287 2.710 -17.088 1.00 87.06 227 SER A CA 1
ATOM 1743 C C . SER A 1 227 ? 12.556 3.394 -16.613 1.00 87.06 227 SER A C 1
ATOM 1745 O O . SER A 1 227 ? 13.618 3.194 -17.195 1.00 87.06 227 SER A O 1
ATOM 1747 N N . GLU A 1 228 ? 12.475 4.152 -15.529 1.00 90.38 228 GLU A N 1
ATOM 1748 C CA . GLU A 1 228 ? 13.630 4.610 -14.770 1.00 90.38 228 GLU A CA 1
ATOM 1749 C C . GLU A 1 228 ? 13.821 3.699 -13.556 1.00 90.38 228 GLU A C 1
ATOM 1751 O O . GLU A 1 228 ? 12.938 3.601 -12.707 1.00 90.38 228 GLU A O 1
ATOM 1756 N N . VAL A 1 229 ? 14.971 3.036 -13.459 1.00 90.44 229 VAL A N 1
ATOM 1757 C CA . VAL A 1 229 ? 15.330 2.228 -12.288 1.00 90.44 229 VAL A CA 1
ATOM 1758 C C . VAL A 1 229 ? 16.520 2.852 -11.586 1.00 90.44 229 VAL A C 1
ATOM 1760 O O . VAL A 1 229 ? 17.531 3.142 -12.219 1.00 90.44 229 VAL A O 1
ATOM 1763 N N . SER A 1 230 ? 16.423 3.049 -10.279 1.00 89.56 230 SER A N 1
ATOM 1764 C CA . SER A 1 230 ? 17.526 3.514 -9.447 1.00 89.56 230 SER A CA 1
ATOM 1765 C C . SER A 1 230 ? 17.662 2.596 -8.250 1.00 89.56 230 SER A C 1
ATOM 1767 O O . SER A 1 230 ? 16.764 2.525 -7.419 1.00 89.56 230 SER A O 1
ATOM 1769 N N . THR A 1 231 ? 18.801 1.938 -8.112 1.00 89.44 231 THR A N 1
ATOM 1770 C CA . THR A 1 231 ? 19.145 1.241 -6.879 1.00 89.44 231 THR A CA 1
ATOM 1771 C C . THR A 1 231 ? 20.314 1.923 -6.183 1.00 89.44 231 THR A C 1
ATOM 1773 O O . THR A 1 231 ? 21.108 2.636 -6.804 1.00 89.44 231 THR A O 1
ATOM 1776 N N . PHE A 1 232 ? 20.368 1.792 -4.864 1.00 86.69 232 PHE A N 1
ATOM 1777 C CA . PHE A 1 232 ? 21.420 2.347 -4.023 1.00 86.69 232 PHE A CA 1
ATOM 1778 C C . PHE A 1 232 ? 21.771 1.340 -2.925 1.00 86.69 232 PHE A C 1
ATOM 1780 O O . PHE A 1 232 ? 20.883 0.636 -2.438 1.00 86.69 232 PHE A O 1
ATOM 1787 N N . ASP A 1 233 ? 23.047 1.284 -2.541 1.00 87.56 233 ASP A N 1
ATOM 1788 C CA . ASP A 1 233 ? 23.626 0.246 -1.679 1.00 87.56 233 ASP A CA 1
ATOM 1789 C C . ASP A 1 233 ? 23.366 -1.177 -2.226 1.00 87.56 233 ASP A C 1
ATOM 1791 O O . ASP A 1 233 ? 23.787 -1.505 -3.332 1.00 87.56 233 ASP A O 1
ATOM 1795 N N . HIS A 1 234 ? 22.652 -2.012 -1.470 1.00 88.56 234 HIS A N 1
ATOM 1796 C CA . HIS A 1 234 ? 22.301 -3.403 -1.768 1.00 88.56 234 HIS A CA 1
ATOM 1797 C C . HIS A 1 234 ? 20.851 -3.547 -2.270 1.00 88.56 234 HIS A C 1
ATOM 1799 O O . HIS A 1 234 ? 20.265 -4.624 -2.158 1.00 88.56 234 HIS A O 1
ATOM 1805 N N . GLY A 1 235 ? 20.240 -2.470 -2.777 1.00 90.25 235 GLY A N 1
ATOM 1806 C CA . GLY A 1 235 ? 18.875 -2.501 -3.293 1.00 90.25 235 GLY A CA 1
ATOM 1807 C C . GLY A 1 235 ? 18.760 -3.434 -4.500 1.00 90.25 235 GLY A C 1
ATOM 1808 O O . GLY A 1 235 ? 19.575 -3.374 -5.420 1.00 90.25 235 GLY A O 1
ATOM 1809 N N . ILE A 1 236 ? 17.737 -4.288 -4.516 1.00 90.19 236 ILE A N 1
ATOM 1810 C CA . ILE A 1 236 ? 17.527 -5.298 -5.557 1.00 90.19 236 ILE A CA 1
ATOM 1811 C C . ILE A 1 236 ? 16.259 -4.974 -6.336 1.00 90.19 236 ILE A C 1
ATOM 1813 O O . ILE A 1 236 ? 15.158 -4.969 -5.791 1.00 90.19 236 ILE A O 1
ATOM 1817 N N . VAL A 1 237 ? 16.395 -4.790 -7.646 1.00 89.56 237 VAL A N 1
ATOM 1818 C CA . VAL A 1 237 ? 15.244 -4.674 -8.547 1.00 89.56 237 VAL A CA 1
ATOM 1819 C C . VAL A 1 237 ? 15.265 -5.825 -9.542 1.00 89.56 237 VAL A C 1
ATOM 1821 O O . VAL A 1 237 ? 16.164 -5.941 -10.378 1.00 89.56 237 VAL A O 1
ATOM 1824 N N . ASN A 1 238 ? 14.258 -6.689 -9.460 1.00 87.31 238 ASN A N 1
ATOM 1825 C CA . ASN A 1 238 ? 14.052 -7.765 -10.410 1.00 87.31 238 ASN A CA 1
ATOM 1826 C C . ASN A 1 238 ? 12.841 -7.464 -11.286 1.00 87.31 238 ASN A C 1
ATOM 1828 O O . ASN A 1 238 ? 11.690 -7.709 -10.926 1.00 87.31 238 ASN A O 1
ATOM 1832 N N . ILE A 1 239 ? 13.156 -6.938 -12.459 1.00 81.06 239 ILE A N 1
ATOM 1833 C CA . ILE A 1 239 ? 12.207 -6.626 -13.511 1.00 81.06 239 ILE A CA 1
ATOM 1834 C C . ILE A 1 239 ? 12.623 -7.317 -14.813 1.00 81.06 239 ILE A C 1
ATOM 1836 O O . ILE A 1 239 ? 12.452 -6.793 -15.905 1.00 81.06 239 ILE A O 1
ATOM 1840 N N . ALA A 1 240 ? 13.234 -8.500 -14.715 1.00 60.53 240 ALA A N 1
ATOM 1841 C CA . ALA A 1 240 ? 13.809 -9.196 -15.868 1.00 60.53 240 ALA A CA 1
ATOM 1842 C C . ALA A 1 240 ? 12.775 -9.518 -16.956 1.00 60.53 240 ALA A C 1
ATOM 1844 O O . ALA A 1 240 ? 13.136 -9.659 -18.118 1.00 60.53 240 ALA A O 1
ATOM 1845 N N . SER A 1 241 ? 11.507 -9.629 -16.572 1.00 62.34 241 SER A N 1
ATOM 1846 C CA . SER A 1 241 ? 10.390 -9.898 -17.472 1.00 62.34 241 SER A CA 1
ATOM 1847 C C . SER A 1 241 ? 9.678 -8.633 -17.963 1.00 62.34 241 SER A C 1
ATOM 1849 O O . SER A 1 241 ? 8.601 -8.744 -18.546 1.00 62.34 241 SER A O 1
ATOM 1851 N N . LEU A 1 242 ? 10.223 -7.440 -17.688 1.00 68.12 242 LEU A N 1
ATOM 1852 C CA . LEU A 1 242 ? 9.694 -6.178 -18.203 1.00 68.12 242 LEU A CA 1
ATOM 1853 C C . LEU A 1 242 ? 10.145 -5.979 -19.646 1.00 68.12 242 LEU A C 1
ATOM 1855 O O . LEU A 1 242 ? 11.333 -5.797 -19.897 1.00 68.12 242 LEU A O 1
ATOM 1859 N N . ILE A 1 243 ? 9.211 -5.955 -20.593 1.00 70.31 243 ILE A N 1
ATOM 1860 C CA . ILE A 1 243 ? 9.509 -5.555 -21.971 1.00 70.31 243 ILE A CA 1
ATOM 1861 C C . ILE A 1 243 ? 9.333 -4.041 -22.057 1.00 70.31 243 ILE A C 1
ATOM 1863 O O . ILE A 1 243 ? 8.230 -3.543 -22.270 1.00 70.31 243 ILE A O 1
ATOM 1867 N N . CYS A 1 244 ? 10.424 -3.302 -21.851 1.00 75.94 244 CYS A N 1
ATOM 1868 C CA . CYS A 1 244 ? 10.417 -1.845 -21.933 1.00 75.94 244 CYS A CA 1
ATOM 1869 C C . CYS A 1 244 ? 11.009 -1.329 -23.248 1.00 75.94 244 CYS A C 1
ATOM 1871 O O . CYS A 1 244 ? 12.053 -1.807 -23.690 1.00 75.94 244 CYS A O 1
ATOM 1873 N N . TYR A 1 245 ? 10.397 -0.302 -23.847 1.00 70.81 245 TYR A N 1
ATOM 1874 C CA . TYR A 1 245 ? 10.936 0.305 -25.070 1.00 70.81 245 TYR A CA 1
ATOM 1875 C C . TYR A 1 245 ? 12.205 1.129 -24.782 1.00 70.81 245 TYR A C 1
ATOM 1877 O O . TYR A 1 245 ? 13.244 0.899 -25.396 1.00 70.81 245 TYR A O 1
ATOM 1885 N N . LYS A 1 246 ? 12.171 2.054 -23.812 1.00 64.75 246 LYS A N 1
ATOM 1886 C CA . LYS A 1 246 ? 13.323 2.921 -23.472 1.00 64.75 246 LYS A CA 1
ATOM 1887 C C . LYS A 1 246 ? 13.611 2.993 -21.967 1.00 64.75 246 LYS A C 1
ATOM 1889 O O . LYS A 1 246 ? 13.288 4.001 -21.333 1.00 64.75 246 LYS A O 1
ATOM 1894 N N . PRO A 1 247 ? 14.200 1.951 -21.360 1.00 66.56 247 PRO A N 1
ATOM 1895 C CA . PRO A 1 247 ? 14.641 2.012 -19.977 1.00 66.56 247 PRO A CA 1
ATOM 1896 C C . PRO A 1 247 ? 15.943 2.802 -19.764 1.00 66.56 247 PRO A C 1
ATOM 1898 O O . PRO A 1 247 ? 16.902 2.718 -20.536 1.00 66.56 247 PRO A O 1
ATOM 1901 N N . SER A 1 248 ? 15.999 3.521 -18.643 1.00 68.75 248 SER A N 1
ATOM 1902 C CA . SER A 1 248 ? 17.199 4.143 -18.083 1.00 68.75 248 SER A CA 1
ATOM 1903 C C . SER A 1 248 ? 17.433 3.613 -16.672 1.00 68.75 248 SER A C 1
ATOM 1905 O O . SER A 1 248 ? 16.513 3.559 -15.863 1.00 68.75 248 SER A O 1
ATOM 1907 N N . MET A 1 249 ? 18.661 3.226 -16.348 1.00 66.81 249 MET A N 1
ATOM 1908 C CA . MET A 1 249 ? 18.977 2.517 -15.115 1.00 66.81 249 MET A CA 1
ATOM 1909 C C . MET A 1 249 ? 20.201 3.079 -14.406 1.00 66.81 249 MET A C 1
ATOM 1911 O O . MET A 1 249 ? 21.195 3.476 -15.020 1.00 66.81 249 MET A O 1
ATOM 1915 N N . THR A 1 250 ? 20.130 3.042 -13.082 1.00 59.81 250 THR A N 1
ATOM 1916 C CA . THR A 1 250 ? 21.236 3.288 -12.169 1.00 59.81 250 THR A CA 1
ATOM 1917 C C . THR A 1 250 ? 21.340 2.092 -11.211 1.00 59.81 250 THR A C 1
ATOM 1919 O O . THR A 1 250 ? 20.439 1.917 -10.401 1.00 59.81 250 THR A O 1
ATOM 1922 N N . ALA A 1 251 ? 22.412 1.293 -11.306 1.00 60.12 251 ALA A N 1
ATOM 1923 C CA . ALA A 1 251 ? 22.785 0.178 -10.405 1.00 60.12 251 ALA A CA 1
ATOM 1924 C C . ALA A 1 251 ? 21.883 -1.102 -10.354 1.00 60.12 251 ALA A C 1
ATOM 1926 O O . ALA A 1 251 ? 21.000 -1.302 -11.192 1.00 60.12 251 ALA A O 1
ATOM 1927 N N . PHE A 1 252 ? 22.234 -2.031 -9.438 1.00 56.94 252 PHE A N 1
ATOM 1928 C CA . PHE A 1 252 ? 21.867 -3.460 -9.329 1.00 56.94 252 PHE A CA 1
ATOM 1929 C C . PHE A 1 252 ? 20.470 -3.859 -9.805 1.00 56.94 252 PHE A C 1
ATOM 1931 O O . PHE A 1 252 ? 19.471 -3.559 -9.151 1.00 56.94 252 PHE A O 1
ATOM 1938 N N . SER A 1 253 ? 20.383 -4.590 -10.914 1.00 61.62 253 SER A N 1
ATOM 1939 C CA . SER A 1 253 ? 19.077 -4.940 -11.473 1.00 61.62 253 SER A CA 1
ATOM 1940 C C . SER A 1 253 ? 19.127 -6.018 -12.552 1.00 61.62 253 SER A C 1
ATOM 1942 O O . SER A 1 253 ? 20.138 -6.202 -13.226 1.00 61.62 253 SER A O 1
ATOM 1944 N N . ASN A 1 254 ? 18.008 -6.725 -12.724 1.00 68.00 254 ASN A N 1
ATOM 1945 C CA . ASN A 1 254 ? 17.756 -7.573 -13.889 1.00 68.00 254 ASN A CA 1
ATOM 1946 C C . ASN A 1 254 ? 16.698 -6.892 -14.778 1.00 68.00 254 ASN A C 1
ATOM 1948 O O . ASN A 1 254 ? 15.619 -6.608 -14.259 1.00 68.00 254 ASN A O 1
ATOM 1952 N N . ILE A 1 255 ? 16.967 -6.650 -16.070 1.00 67.81 255 ILE A N 1
ATOM 1953 C CA . ILE A 1 255 ? 16.026 -5.978 -17.000 1.00 67.81 255 ILE A CA 1
ATOM 1954 C C . ILE A 1 255 ? 15.983 -6.627 -18.395 1.00 67.81 255 ILE A C 1
ATOM 1956 O O . ILE A 1 255 ? 16.956 -7.254 -18.821 1.00 67.81 255 ILE A O 1
ATOM 1960 N N . GLN A 1 256 ? 14.891 -6.394 -19.128 1.00 67.75 256 GLN A N 1
ATOM 1961 C CA . GLN A 1 256 ? 14.761 -6.626 -20.568 1.00 67.75 256 GLN A CA 1
ATOM 1962 C C . GLN A 1 256 ? 14.364 -5.318 -21.307 1.00 67.75 256 GLN A C 1
ATOM 1964 O O . GLN A 1 256 ? 13.653 -4.465 -20.780 1.00 67.75 256 GLN A O 1
ATOM 1969 N N . THR A 1 257 ? 14.877 -5.097 -22.523 1.00 68.31 257 THR A N 1
ATOM 1970 C CA . THR A 1 257 ? 14.557 -3.926 -23.368 1.00 68.31 257 THR A CA 1
ATOM 1971 C C . THR A 1 257 ? 14.406 -4.346 -24.829 1.00 68.31 257 THR A C 1
ATOM 1973 O O . THR A 1 257 ? 14.910 -5.391 -25.238 1.00 68.31 257 THR A O 1
ATOM 1976 N N . THR A 1 258 ? 13.698 -3.558 -25.636 1.00 71.50 258 THR A N 1
ATOM 1977 C CA . THR A 1 258 ? 13.523 -3.829 -27.076 1.00 71.50 258 THR A CA 1
ATOM 1978 C C . THR A 1 258 ? 14.217 -2.826 -27.990 1.00 71.50 258 THR A C 1
ATOM 1980 O O . THR A 1 258 ? 14.434 -3.136 -29.158 1.00 71.50 258 THR A O 1
ATOM 1983 N N . ASP A 1 259 ? 14.573 -1.635 -27.502 1.00 72.75 259 ASP A N 1
ATOM 1984 C CA . ASP A 1 259 ? 15.175 -0.584 -28.339 1.00 72.75 259 ASP A CA 1
ATOM 1985 C C . ASP A 1 259 ? 16.502 -0.092 -27.771 1.00 72.75 259 ASP A C 1
ATOM 1987 O O . ASP A 1 259 ? 17.549 -0.388 -28.345 1.00 72.75 259 ASP A O 1
ATOM 1991 N N . SER A 1 260 ? 16.478 0.594 -26.624 1.00 69.12 260 SER A N 1
ATOM 1992 C CA . SER A 1 260 ? 17.683 1.180 -26.027 1.00 69.12 260 SER A CA 1
ATOM 1993 C C . SER A 1 260 ? 17.780 0.921 -24.528 1.00 69.12 260 SER A C 1
ATOM 1995 O O . SER A 1 260 ? 16.775 0.696 -23.859 1.00 69.12 260 SER A O 1
ATOM 1997 N N . LEU A 1 261 ? 19.001 0.919 -23.995 1.00 75.88 261 LEU A N 1
ATOM 1998 C CA . LEU A 1 261 ? 19.270 0.784 -22.565 1.00 75.88 261 LEU A CA 1
ATOM 1999 C C . LEU A 1 261 ? 20.372 1.769 -22.169 1.00 75.88 261 LEU A C 1
ATOM 2001 O O . LEU A 1 261 ? 21.494 1.691 -22.670 1.00 75.88 261 LEU A O 1
ATOM 2005 N N . SER A 1 262 ? 20.043 2.688 -21.264 1.00 77.44 262 SER A N 1
ATOM 2006 C CA . SER A 1 262 ? 21.001 3.607 -20.642 1.00 77.44 262 SER A CA 1
ATOM 2007 C C . SER A 1 262 ? 21.337 3.097 -19.246 1.00 77.44 262 SER A C 1
ATOM 2009 O O . SER A 1 262 ? 20.445 3.013 -18.411 1.00 77.44 262 SER A O 1
ATOM 2011 N N . VAL A 1 263 ? 22.596 2.745 -18.979 1.00 76.88 263 VAL A N 1
ATOM 2012 C CA . VAL A 1 263 ? 23.034 2.220 -17.674 1.00 76.88 263 VAL A CA 1
ATOM 2013 C C . VAL A 1 263 ? 24.121 3.110 -17.097 1.00 76.88 263 VAL A C 1
ATOM 2015 O O . VAL A 1 263 ? 25.085 3.462 -17.774 1.00 76.88 263 VAL A O 1
ATOM 2018 N N . SER A 1 264 ? 23.976 3.426 -15.816 1.00 77.06 264 SER A N 1
ATOM 2019 C CA . SER A 1 264 ? 25.033 3.990 -14.987 1.00 77.06 264 SER A CA 1
ATOM 2020 C C . SER A 1 264 ? 25.190 3.147 -13.724 1.00 77.06 264 SER A C 1
ATOM 2022 O O . SER A 1 264 ? 24.211 2.704 -13.132 1.00 77.06 264 SER A O 1
ATOM 2024 N N . THR A 1 265 ? 26.418 2.871 -13.314 1.00 70.88 265 THR A N 1
ATOM 2025 C CA . THR A 1 265 ? 26.701 2.141 -12.075 1.00 70.88 265 THR A CA 1
ATOM 2026 C C . THR A 1 265 ? 27.798 2.876 -11.325 1.00 70.88 265 THR A C 1
ATOM 2028 O O . THR A 1 265 ? 28.676 3.487 -11.935 1.00 70.88 265 THR A O 1
ATOM 2031 N N . PHE A 1 266 ? 27.732 2.824 -10.001 1.00 71.62 266 PHE A N 1
ATOM 2032 C CA . PHE A 1 266 ? 28.822 3.209 -9.115 1.00 71.62 266 PHE A CA 1
ATOM 2033 C C . PHE A 1 266 ? 29.250 1.952 -8.350 1.00 71.62 266 PHE A C 1
ATOM 2035 O O . PHE A 1 266 ? 28.421 1.064 -8.131 1.00 71.62 266 PHE A O 1
ATOM 2042 N N . ASP A 1 267 ? 30.533 1.861 -8.006 1.00 78.00 267 ASP A N 1
ATOM 2043 C CA . ASP A 1 267 ? 31.126 0.738 -7.269 1.00 78.00 267 ASP A CA 1
ATOM 2044 C C . ASP A 1 267 ? 30.85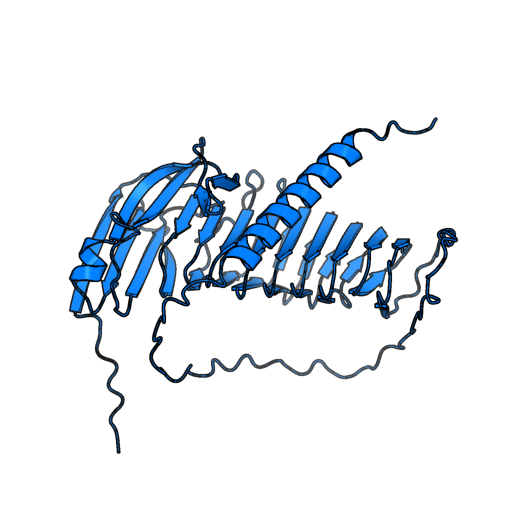6 -0.643 -7.908 1.00 78.00 267 ASP A C 1
ATOM 2046 O O . ASP A 1 267 ? 31.050 -0.827 -9.110 1.00 78.00 267 ASP A O 1
ATOM 2050 N N . GLU A 1 268 ? 30.432 -1.631 -7.113 1.00 75.56 268 GLU A N 1
ATOM 2051 C CA . GLU A 1 268 ? 30.245 -3.034 -7.516 1.00 75.56 268 GLU A CA 1
ATOM 2052 C C . GLU A 1 268 ? 28.864 -3.331 -8.136 1.00 75.56 268 GLU A C 1
ATOM 2054 O O . GLU A 1 268 ? 28.452 -4.488 -8.223 1.00 75.56 268 GLU A O 1
ATOM 2059 N N . GLY A 1 269 ? 28.144 -2.296 -8.587 1.00 72.31 269 GLY A N 1
ATOM 2060 C CA . GLY A 1 269 ? 26.827 -2.414 -9.217 1.00 72.31 269 GLY A CA 1
ATOM 2061 C C . GLY A 1 269 ? 26.780 -3.430 -10.365 1.00 72.31 269 GLY A C 1
ATOM 2062 O O . GLY A 1 269 ? 27.486 -3.281 -11.363 1.00 72.31 269 GLY A O 1
ATOM 2063 N N . LEU A 1 270 ? 25.896 -4.428 -10.263 1.00 77.31 270 LEU A N 1
ATOM 2064 C CA . LEU A 1 270 ? 25.692 -5.459 -11.287 1.00 77.31 270 LEU A CA 1
ATOM 2065 C C . LEU A 1 270 ? 24.355 -5.282 -12.012 1.00 77.31 270 LEU A C 1
ATOM 2067 O O . LEU A 1 270 ? 23.293 -5.450 -11.420 1.00 77.31 270 LEU A O 1
ATOM 2071 N N . VAL A 1 271 ? 24.400 -5.037 -13.318 1.00 79.19 271 VAL A N 1
ATOM 2072 C CA . VAL A 1 271 ? 23.202 -5.050 -14.168 1.00 79.19 271 VAL A CA 1
ATOM 2073 C C . VAL A 1 271 ? 23.225 -6.305 -15.028 1.00 79.19 271 VAL A C 1
ATOM 2075 O O . VAL A 1 271 ? 24.093 -6.456 -15.890 1.00 79.19 271 VAL A O 1
ATOM 2078 N N . ASN A 1 272 ? 22.266 -7.202 -14.801 1.00 77.25 272 ASN A N 1
ATOM 2079 C CA . ASN A 1 272 ? 22.037 -8.339 -15.679 1.00 77.25 272 ASN A CA 1
ATOM 2080 C C . ASN A 1 272 ? 20.940 -7.995 -16.679 1.00 77.25 272 ASN A C 1
ATOM 2082 O O . ASN A 1 272 ? 19.910 -7.404 -16.353 1.00 77.25 272 ASN A O 1
ATOM 2086 N N . TYR A 1 273 ? 21.159 -8.416 -17.911 1.00 69.81 273 TYR A N 1
ATOM 2087 C CA . TYR A 1 273 ? 20.265 -8.129 -19.012 1.00 69.81 273 TYR A CA 1
ATOM 2088 C C . TYR A 1 273 ? 19.762 -9.432 -19.637 1.00 69.81 273 TYR A C 1
ATOM 2090 O O . TYR A 1 273 ? 20.565 -10.310 -19.966 1.00 69.81 273 TYR A O 1
ATOM 2098 N N . PHE A 1 274 ? 18.443 -9.552 -19.807 1.00 67.81 274 PHE A N 1
ATOM 2099 C CA . PHE A 1 274 ? 17.788 -10.696 -20.442 1.00 67.81 274 PHE A CA 1
ATOM 2100 C C . PHE A 1 274 ? 17.188 -10.281 -21.788 1.00 67.81 274 PHE A C 1
ATOM 2102 O O . PHE A 1 274 ? 16.557 -9.237 -21.922 1.00 67.81 274 PHE A O 1
ATOM 2109 N N . ASN A 1 275 ? 17.448 -11.082 -22.822 1.00 58.12 275 ASN A N 1
ATOM 2110 C CA . ASN A 1 275 ? 17.371 -10.611 -24.199 1.00 58.12 275 ASN A CA 1
ATOM 2111 C C . ASN A 1 275 ? 16.026 -10.890 -24.902 1.00 58.12 275 ASN A C 1
ATOM 2113 O O . ASN A 1 275 ? 15.682 -12.046 -25.150 1.00 58.12 275 ASN A O 1
ATOM 2117 N N . SER A 1 276 ? 15.379 -9.820 -25.372 1.00 50.28 276 SER A N 1
ATOM 2118 C CA . SER A 1 276 ? 15.152 -9.578 -26.811 1.00 50.28 276 SER A CA 1
ATOM 2119 C C . SER A 1 276 ? 16.199 -8.551 -27.266 1.00 50.28 276 SER A C 1
ATOM 2121 O O . SER A 1 276 ? 16.429 -7.603 -26.527 1.00 50.28 276 SER A O 1
ATOM 2123 N N . THR A 1 277 ? 16.885 -8.732 -28.402 1.00 46.78 277 THR A N 1
ATOM 2124 C CA . THR A 1 277 ? 18.059 -7.882 -28.741 1.00 46.78 277 THR A CA 1
ATOM 2125 C C . THR A 1 277 ? 17.616 -6.440 -28.974 1.00 46.78 277 THR A C 1
ATOM 2127 O O . THR A 1 277 ? 16.846 -6.229 -29.909 1.00 46.78 277 THR A O 1
ATOM 2130 N N . PRO A 1 278 ? 18.062 -5.460 -28.161 1.00 49.72 278 PRO A N 1
ATOM 2131 C CA . PRO A 1 278 ? 17.713 -4.068 -28.376 1.00 49.72 278 PRO A CA 1
ATOM 2132 C C . PRO A 1 278 ? 18.367 -3.587 -29.669 1.00 49.72 278 PRO A C 1
ATOM 2134 O O . PRO A 1 278 ? 19.550 -3.845 -29.901 1.00 49.72 278 PRO A O 1
ATOM 2137 N N . HIS A 1 279 ? 17.603 -2.916 -30.531 1.00 40.88 279 HIS A N 1
ATOM 2138 C CA . HIS A 1 279 ? 18.101 -2.485 -31.839 1.00 40.88 279 HIS A CA 1
ATOM 2139 C C . HIS A 1 279 ? 19.221 -1.430 -31.749 1.00 40.88 279 HIS A C 1
ATOM 2141 O O . HIS A 1 279 ? 20.036 -1.341 -32.671 1.00 40.88 279 HIS A O 1
ATOM 2147 N N . HIS A 1 280 ? 19.317 -0.673 -30.645 1.00 42.75 280 HIS A N 1
ATOM 2148 C CA . HIS A 1 280 ? 20.278 0.419 -30.487 1.00 42.75 280 HIS A CA 1
ATOM 2149 C C . HIS A 1 280 ? 20.835 0.535 -29.055 1.00 42.75 280 HIS A C 1
ATOM 2151 O O . HIS A 1 280 ? 20.214 1.094 -28.155 1.00 42.75 280 HIS A O 1
ATOM 2157 N N . THR A 1 281 ? 22.079 0.106 -28.836 1.00 44.16 281 THR A N 1
ATOM 2158 C CA . THR A 1 281 ? 22.814 0.409 -27.596 1.00 44.16 281 THR A CA 1
ATOM 2159 C C . THR A 1 281 ? 23.616 1.700 -27.760 1.00 44.16 281 THR A C 1
ATOM 2161 O O . THR A 1 281 ? 24.647 1.712 -28.436 1.00 44.16 281 THR A O 1
ATOM 2164 N N . THR A 1 282 ? 23.196 2.800 -27.136 1.00 39.41 282 THR A N 1
ATOM 2165 C CA . THR A 1 282 ? 24.049 3.992 -27.015 1.00 39.41 282 THR A CA 1
ATOM 2166 C C . THR A 1 282 ? 25.007 3.825 -25.842 1.00 39.41 282 THR A C 1
ATOM 2168 O O . THR A 1 282 ? 24.604 3.856 -24.682 1.00 39.41 282 THR A O 1
ATOM 2171 N N . CYS A 1 283 ? 26.289 3.653 -26.159 1.00 33.00 283 CYS A N 1
ATOM 2172 C CA . CYS A 1 283 ? 27.383 3.618 -25.196 1.00 33.00 283 CYS A CA 1
ATOM 2173 C C . CYS A 1 283 ? 27.454 4.950 -24.426 1.00 33.00 283 CYS A C 1
ATOM 2175 O O . CYS A 1 283 ? 27.771 5.989 -25.010 1.00 33.00 283 CYS A O 1
ATOM 2177 N N . LEU A 1 284 ? 27.186 4.935 -23.118 1.00 36.41 284 LEU A N 1
ATOM 2178 C CA . LEU A 1 284 ? 27.494 6.066 -22.243 1.00 36.41 284 LEU A CA 1
ATOM 2179 C C . LEU A 1 284 ? 28.994 6.084 -21.929 1.00 36.41 284 LEU A C 1
ATOM 2181 O O . LEU A 1 284 ? 29.626 5.049 -21.721 1.00 36.41 284 LEU A O 1
ATOM 2185 N N . LYS A 1 285 ? 29.572 7.288 -21.948 1.00 32.19 285 LYS A N 1
ATOM 2186 C CA . LYS A 1 285 ? 30.996 7.534 -21.716 1.00 32.19 285 LYS A CA 1
ATOM 2187 C C . LYS A 1 285 ? 31.378 7.135 -20.290 1.00 32.19 285 LYS A C 1
ATOM 2189 O O . LYS A 1 285 ? 30.812 7.652 -19.332 1.00 32.19 285 LYS A O 1
ATOM 2194 N N . SER A 1 286 ? 32.393 6.280 -20.185 1.00 30.62 286 SER A N 1
ATOM 2195 C CA . SER A 1 286 ? 33.166 6.032 -18.968 1.00 30.62 286 SER A CA 1
ATOM 2196 C C . SER A 1 286 ? 33.580 7.362 -18.331 1.00 30.62 286 SER A C 1
ATOM 2198 O O . SER A 1 286 ? 34.403 8.087 -18.891 1.00 30.62 286 SER A O 1
ATOM 2200 N N . LEU A 1 287 ? 33.024 7.688 -17.165 1.00 31.38 287 LEU A N 1
ATOM 2201 C CA . LEU A 1 287 ? 33.539 8.762 -16.322 1.00 31.38 287 LEU A CA 1
ATOM 2202 C C . LEU A 1 287 ? 34.781 8.229 -15.606 1.00 31.38 287 LEU A C 1
ATOM 2204 O O . LEU A 1 287 ? 34.696 7.482 -14.638 1.00 31.38 287 LEU A O 1
ATOM 2208 N N . THR A 1 288 ? 35.954 8.583 -16.124 1.00 27.64 288 THR A N 1
ATOM 2209 C CA . THR A 1 288 ? 37.245 8.280 -15.507 1.00 27.64 288 THR A CA 1
ATOM 2210 C C . THR A 1 288 ? 37.442 9.139 -14.255 1.00 27.64 288 THR A C 1
ATOM 2212 O O . THR A 1 288 ? 37.819 10.305 -14.352 1.00 27.64 288 THR A O 1
ATOM 2215 N N . GLY A 1 289 ? 37.197 8.553 -13.085 1.00 28.33 289 GLY A N 1
ATOM 2216 C CA . GLY A 1 289 ? 37.694 8.991 -11.778 1.00 28.33 289 GLY A CA 1
ATOM 2217 C C . GLY A 1 289 ? 38.335 7.789 -11.080 1.00 28.33 289 GLY A C 1
ATOM 2218 O O . GLY A 1 289 ? 37.895 6.664 -11.283 1.00 28.33 289 GLY A O 1
ATOM 2219 N N . ALA A 1 290 ? 39.433 7.980 -10.354 1.00 31.44 290 ALA A N 1
ATOM 2220 C CA . ALA A 1 290 ? 40.213 6.876 -9.791 1.00 31.44 290 ALA A CA 1
ATOM 2221 C C . ALA A 1 290 ? 39.359 6.006 -8.840 1.00 31.44 290 ALA A C 1
ATOM 2223 O O . ALA A 1 290 ? 38.761 6.549 -7.918 1.00 31.44 290 ALA A O 1
ATOM 2224 N N . HIS A 1 291 ? 39.356 4.684 -9.065 1.00 34.16 291 HIS A N 1
ATOM 2225 C CA . HIS A 1 291 ? 38.550 3.627 -8.412 1.00 34.16 291 HIS A CA 1
ATOM 2226 C C . HIS A 1 291 ? 37.198 3.266 -9.054 1.00 34.16 291 HIS A C 1
ATOM 2228 O O . HIS A 1 291 ? 36.189 3.174 -8.368 1.00 34.16 291 HIS A O 1
ATOM 2234 N N . PHE A 1 292 ? 37.188 2.933 -10.349 1.00 32.47 292 PHE A N 1
ATOM 2235 C CA . PHE A 1 292 ? 36.090 2.152 -10.936 1.00 32.47 292 PHE A CA 1
ATOM 2236 C C . PHE A 1 292 ? 36.593 0.786 -11.409 1.00 32.47 292 PHE A C 1
ATOM 2238 O O . PHE A 1 292 ? 37.553 0.695 -12.178 1.00 32.47 292 PHE A O 1
ATOM 2245 N N . THR A 1 293 ? 35.948 -0.283 -10.947 1.00 33.34 293 THR A N 1
ATOM 2246 C CA . THR A 1 293 ? 36.068 -1.624 -11.526 1.00 33.34 293 THR A CA 1
ATOM 2247 C C . THR A 1 293 ? 35.281 -1.679 -12.844 1.00 33.34 293 THR A C 1
ATOM 2249 O O . THR A 1 293 ? 34.238 -1.037 -12.976 1.00 33.34 293 THR A O 1
ATOM 2252 N N . PRO A 1 294 ? 35.770 -2.399 -13.869 1.00 31.84 294 PRO A N 1
ATOM 2253 C CA . PRO A 1 294 ? 35.073 -2.495 -15.147 1.00 31.84 294 PRO A CA 1
ATOM 2254 C C . PRO A 1 294 ? 33.720 -3.203 -14.988 1.00 31.84 294 PRO A C 1
ATOM 2256 O O . PRO A 1 294 ? 33.634 -4.268 -14.372 1.00 31.84 294 PRO A O 1
ATOM 2259 N N . LEU A 1 295 ? 32.684 -2.619 -15.596 1.00 35.72 295 LEU A N 1
ATOM 2260 C CA . LEU A 1 295 ? 31.330 -3.164 -15.700 1.00 35.72 295 LEU A CA 1
ATOM 2261 C C . LEU A 1 295 ? 31.375 -4.618 -16.212 1.00 35.72 295 LEU A C 1
ATOM 2263 O O . LEU A 1 295 ? 31.771 -4.868 -17.353 1.00 35.72 295 LEU A O 1
ATOM 2267 N N . LYS A 1 296 ? 30.951 -5.589 -15.395 1.00 37.81 296 LYS A N 1
ATOM 2268 C CA . LYS A 1 296 ? 30.734 -6.972 -15.849 1.00 37.81 296 LYS A CA 1
ATOM 2269 C C . LYS A 1 296 ? 29.308 -7.113 -16.371 1.00 37.81 296 LYS A C 1
ATOM 2271 O O . LYS A 1 296 ? 28.399 -7.426 -15.614 1.00 37.81 296 LYS A O 1
ATOM 2276 N N . VAL A 1 297 ? 29.120 -6.917 -17.673 1.00 38.78 297 VAL A N 1
ATOM 2277 C CA . VAL A 1 297 ? 27.872 -7.302 -18.346 1.00 38.78 297 VAL A CA 1
ATOM 2278 C C . VAL A 1 297 ? 27.910 -8.809 -18.582 1.00 38.78 297 VAL A C 1
ATOM 2280 O O . VAL A 1 297 ? 28.712 -9.291 -19.380 1.00 38.78 297 VAL A O 1
ATOM 2283 N N . GLN A 1 298 ? 27.063 -9.568 -17.886 1.00 41.59 298 GLN A N 1
ATOM 2284 C CA . GLN A 1 298 ? 26.850 -10.984 -18.187 1.00 41.59 298 GLN A CA 1
ATOM 2285 C C . GLN A 1 298 ? 25.593 -11.132 -19.046 1.00 41.59 298 GLN A C 1
ATOM 2287 O O . GLN A 1 298 ? 24.485 -10.823 -18.614 1.00 41.59 298 GLN A O 1
ATOM 2292 N N . MET A 1 299 ? 25.778 -11.585 -20.287 1.00 34.53 299 MET A N 1
ATOM 2293 C CA . MET A 1 299 ? 24.677 -11.928 -21.184 1.00 34.53 299 MET A CA 1
ATOM 2294 C C . MET A 1 299 ? 24.234 -13.364 -20.909 1.00 34.53 299 MET A C 1
ATOM 2296 O O . MET A 1 299 ? 25.015 -14.300 -21.085 1.00 34.53 299 MET A O 1
ATOM 2300 N N . PHE A 1 300 ? 22.974 -13.549 -20.523 1.00 34.84 300 PHE A N 1
ATOM 2301 C CA . PHE A 1 300 ? 22.376 -14.874 -20.373 1.00 34.84 300 PHE A CA 1
ATOM 2302 C C . PHE A 1 300 ? 21.423 -15.153 -21.537 1.00 34.84 300 PHE A C 1
ATOM 2304 O O . PHE A 1 300 ? 20.555 -14.348 -21.868 1.00 34.84 300 PHE A O 1
ATOM 2311 N N . THR A 1 301 ? 21.580 -16.315 -22.174 1.00 30.20 301 THR A N 1
ATOM 2312 C CA . THR A 1 301 ? 20.651 -16.778 -23.216 1.00 30.20 301 THR A CA 1
ATOM 2313 C C . THR A 1 301 ? 19.467 -17.481 -22.552 1.00 30.20 301 THR A C 1
ATOM 2315 O O . THR A 1 301 ? 19.661 -18.279 -21.634 1.00 30.20 301 THR A O 1
ATOM 2318 N N . LYS A 1 302 ? 18.244 -17.174 -23.005 1.00 32.81 302 LYS A N 1
ATOM 2319 C CA . LYS A 1 302 ? 16.972 -17.711 -22.495 1.00 32.81 302 LYS A CA 1
ATOM 2320 C C . LYS A 1 302 ? 17.043 -19.233 -22.296 1.00 32.81 302 LYS A C 1
ATOM 2322 O O . LYS A 1 302 ? 17.110 -19.980 -23.269 1.00 32.81 302 LYS A O 1
ATOM 2327 N N . ARG A 1 303 ? 16.971 -19.704 -21.045 1.00 29.28 303 ARG A N 1
ATOM 2328 C CA . ARG A 1 303 ? 16.626 -21.104 -20.757 1.00 29.28 303 ARG A CA 1
ATOM 2329 C C . ARG A 1 303 ? 15.111 -21.239 -20.827 1.00 29.28 303 ARG A C 1
ATOM 2331 O O . ARG A 1 303 ? 14.389 -20.645 -20.037 1.00 29.28 303 ARG A O 1
ATOM 2338 N N . THR A 1 304 ? 14.635 -22.026 -21.783 1.00 28.72 304 THR A N 1
ATOM 2339 C CA . THR A 1 304 ? 13.251 -22.498 -21.860 1.00 28.72 304 THR A CA 1
ATOM 2340 C C . THR A 1 304 ? 13.015 -23.546 -20.772 1.00 28.72 304 THR A C 1
ATOM 2342 O O . THR A 1 304 ? 13.007 -24.742 -21.047 1.00 28.72 304 THR A O 1
ATOM 2345 N N . SER A 1 305 ? 12.875 -23.121 -19.519 1.00 31.00 305 SER A N 1
ATOM 2346 C CA . SER A 1 305 ? 12.262 -23.952 -18.482 1.00 31.00 305 SER A CA 1
ATOM 2347 C C . SER A 1 305 ? 10.854 -23.431 -18.237 1.00 31.00 305 SER A C 1
ATOM 2349 O O . SER A 1 305 ? 10.671 -22.244 -17.976 1.00 31.00 305 SER A O 1
ATOM 2351 N N . THR A 1 306 ? 9.868 -24.317 -18.365 1.00 27.31 306 THR A N 1
ATOM 2352 C CA . THR A 1 306 ? 8.474 -24.096 -17.960 1.00 27.31 306 THR A CA 1
ATOM 2353 C C . THR A 1 306 ? 8.410 -23.416 -16.589 1.00 27.31 306 THR A C 1
ATOM 2355 O O . THR A 1 306 ? 9.171 -23.824 -15.708 1.00 27.31 306 THR A O 1
ATOM 2358 N N . PRO A 1 307 ? 7.540 -22.407 -16.390 1.00 30.20 307 PRO A N 1
ATOM 2359 C CA . PRO A 1 307 ? 7.466 -21.682 -15.129 1.00 30.20 307 PRO A CA 1
ATOM 2360 C C . PRO A 1 307 ? 7.163 -22.660 -13.994 1.00 30.20 307 PRO A C 1
ATOM 2362 O O . PRO A 1 307 ? 6.145 -23.355 -14.000 1.00 30.20 307 PRO A O 1
ATOM 2365 N N . THR A 1 308 ? 8.071 -22.737 -13.023 1.00 24.86 308 THR A N 1
ATOM 2366 C CA . THR A 1 308 ? 7.818 -23.434 -11.767 1.00 24.86 308 THR A CA 1
ATOM 2367 C C . THR A 1 308 ? 6.683 -22.688 -11.084 1.00 24.86 308 THR A C 1
ATOM 2369 O O . THR A 1 308 ? 6.862 -21.550 -10.660 1.00 24.86 308 THR A O 1
ATOM 2372 N N . LYS A 1 309 ? 5.501 -23.306 -11.028 1.00 23.62 309 LYS A N 1
ATOM 2373 C CA . LYS A 1 309 ? 4.330 -22.787 -10.320 1.00 23.62 309 LYS A CA 1
ATOM 2374 C C . LYS A 1 309 ? 4.736 -22.499 -8.871 1.00 23.62 309 LYS A C 1
ATOM 2376 O O . LYS A 1 309 ? 4.884 -23.432 -8.080 1.00 23.62 309 LYS A O 1
ATOM 2381 N N . LEU A 1 310 ? 4.965 -21.227 -8.539 1.00 24.39 310 LEU A N 1
ATOM 2382 C CA . LEU A 1 310 ? 5.237 -20.804 -7.173 1.00 24.39 310 LEU A CA 1
ATOM 2383 C C . LEU A 1 310 ? 3.934 -20.999 -6.398 1.00 24.39 310 LEU A C 1
ATOM 2385 O O . LEU A 1 310 ? 2.997 -20.216 -6.500 1.00 24.39 310 LEU A O 1
ATOM 2389 N N . THR A 1 311 ? 3.831 -22.115 -5.687 1.00 23.16 311 THR A N 1
ATOM 2390 C CA . THR A 1 311 ? 2.709 -22.330 -4.780 1.00 23.16 311 THR A CA 1
ATOM 2391 C C . THR A 1 311 ? 3.040 -21.539 -3.527 1.00 23.16 311 THR A C 1
ATOM 2393 O O . THR A 1 311 ? 3.887 -21.967 -2.744 1.00 23.16 311 THR A O 1
ATOM 2396 N N . ILE A 1 312 ? 2.417 -20.371 -3.354 1.00 25.80 312 ILE A N 1
ATOM 2397 C CA . ILE A 1 312 ? 2.398 -19.685 -2.061 1.00 25.80 312 ILE A CA 1
ATOM 2398 C C . ILE A 1 312 ? 1.570 -20.576 -1.137 1.00 25.80 312 ILE A C 1
ATOM 2400 O O . ILE A 1 312 ? 0.350 -20.464 -1.039 1.00 25.80 312 ILE A O 1
ATOM 2404 N N . VAL A 1 313 ? 2.229 -21.546 -0.509 1.00 22.38 313 VAL A N 1
ATOM 2405 C CA . VAL A 1 313 ? 1.649 -22.241 0.629 1.00 22.38 313 VAL A CA 1
ATOM 2406 C C . VAL A 1 313 ? 1.596 -21.189 1.724 1.00 22.38 313 VAL A C 1
ATOM 2408 O O . VAL A 1 313 ? 2.638 -20.694 2.150 1.00 22.38 313 VAL A O 1
ATOM 2411 N N . SER A 1 314 ? 0.387 -20.818 2.148 1.00 27.36 314 SER A N 1
ATOM 2412 C CA . SER A 1 314 ? 0.187 -20.161 3.435 1.00 27.36 314 SER A CA 1
ATOM 2413 C C . SER A 1 314 ? 0.766 -21.106 4.484 1.00 27.36 314 SER A C 1
ATOM 2415 O O . SER A 1 314 ? 0.115 -22.054 4.922 1.00 27.36 314 SER A O 1
ATOM 2417 N N . GLN A 1 315 ? 2.049 -20.935 4.806 1.00 23.64 315 GLN A N 1
ATOM 2418 C CA . GLN A 1 315 ? 2.596 -21.533 6.001 1.00 23.64 315 GLN A CA 1
ATOM 2419 C C . GLN A 1 315 ? 1.815 -20.888 7.131 1.00 23.64 315 GLN A C 1
ATOM 2421 O O . GLN A 1 315 ? 1.843 -19.669 7.308 1.00 23.64 315 GLN A O 1
ATOM 2426 N N . VAL A 1 316 ? 1.062 -21.723 7.841 1.00 27.48 316 VAL A N 1
ATOM 2427 C CA . VAL A 1 316 ? 0.584 -21.422 9.180 1.00 27.48 316 VAL A CA 1
ATOM 2428 C C . VAL A 1 316 ? 1.807 -20.912 9.932 1.00 27.48 316 VAL A C 1
ATOM 2430 O O . VAL A 1 316 ? 2.723 -21.678 10.219 1.00 27.48 316 VAL A O 1
ATOM 2433 N N . ILE A 1 317 ? 1.873 -19.596 10.130 1.00 30.28 317 ILE A N 1
ATOM 2434 C CA . ILE A 1 317 ? 2.877 -18.973 10.979 1.00 30.28 317 ILE A CA 1
ATOM 2435 C C . ILE A 1 317 ? 2.590 -19.550 12.360 1.00 30.28 317 ILE A C 1
ATOM 2437 O O . ILE A 1 317 ? 1.576 -19.205 12.970 1.00 30.28 317 ILE A O 1
ATOM 2441 N N . ASP A 1 318 ? 3.421 -20.494 12.799 1.00 24.91 318 ASP A N 1
ATOM 2442 C CA . ASP A 1 318 ? 3.371 -21.001 14.162 1.00 24.91 318 ASP A CA 1
ATOM 2443 C C . ASP A 1 318 ? 3.458 -19.796 15.102 1.00 24.91 318 ASP A C 1
ATOM 2445 O O . ASP A 1 318 ? 4.348 -18.953 14.983 1.00 24.91 318 ASP A O 1
ATOM 2449 N N . ASN A 1 319 ? 2.470 -19.685 15.991 1.00 31.03 319 ASN A N 1
ATOM 2450 C CA . ASN A 1 319 ? 2.257 -18.565 16.905 1.00 31.03 319 ASN A CA 1
ATOM 2451 C C . ASN A 1 319 ? 3.334 -18.520 18.006 1.00 31.03 319 ASN A C 1
ATOM 2453 O O . ASN A 1 319 ? 3.031 -18.641 19.195 1.00 31.03 319 ASN A O 1
ATOM 2457 N N . SER A 1 320 ? 4.604 -18.343 17.644 1.00 24.91 320 SER A N 1
ATOM 2458 C CA . SER A 1 320 ? 5.642 -17.987 18.601 1.00 24.91 320 SER A CA 1
ATOM 2459 C C . SER A 1 320 ? 5.480 -16.510 18.967 1.00 24.91 320 SER A C 1
ATOM 2461 O O . SER A 1 320 ? 5.970 -15.631 18.265 1.00 24.91 320 SER A O 1
ATOM 2463 N N . TRP A 1 321 ? 4.691 -16.268 20.016 1.00 25.33 321 TRP A N 1
ATOM 2464 C CA . TRP A 1 321 ? 4.771 -15.166 20.978 1.00 25.33 321 TRP A CA 1
ATOM 2465 C C . TRP A 1 321 ? 5.645 -13.992 20.518 1.00 25.33 321 TRP A C 1
ATOM 2467 O O . TRP A 1 321 ? 6.869 -14.021 20.629 1.00 25.33 321 TRP A O 1
ATOM 2477 N N . PHE A 1 322 ? 4.993 -12.945 20.013 1.00 24.89 322 PHE A N 1
ATOM 2478 C CA . PHE A 1 322 ? 5.633 -11.663 19.747 1.00 24.89 322 PHE A CA 1
ATOM 2479 C C . PHE A 1 322 ? 5.935 -11.004 21.099 1.00 24.89 322 PHE A C 1
ATOM 2481 O O . PHE A 1 322 ? 5.113 -10.285 21.669 1.00 24.89 322 PHE A O 1
ATOM 2488 N N . GLU A 1 323 ? 7.100 -11.303 21.663 1.00 25.48 323 GLU A N 1
ATOM 2489 C CA . GLU A 1 323 ? 7.662 -10.514 22.747 1.00 25.48 323 GLU A CA 1
ATOM 2490 C C . GLU A 1 323 ? 8.287 -9.277 22.097 1.00 25.48 323 GLU A C 1
ATOM 2492 O O . GLU A 1 323 ? 9.404 -9.305 21.582 1.00 25.48 323 GLU A O 1
ATOM 2497 N N . ALA A 1 324 ? 7.521 -8.186 22.039 1.00 23.62 324 ALA A N 1
ATOM 2498 C CA . ALA A 1 324 ? 8.059 -6.885 21.678 1.00 23.62 324 ALA A CA 1
ATOM 2499 C C . ALA A 1 324 ? 8.994 -6.431 22.807 1.00 23.62 324 ALA A C 1
ATOM 2501 O O . ALA A 1 324 ? 8.602 -5.680 23.700 1.00 23.62 324 ALA A O 1
ATOM 2502 N N . GLN A 1 325 ? 10.239 -6.908 22.795 1.00 23.12 325 GLN A N 1
ATOM 2503 C CA . GLN A 1 325 ? 11.287 -6.273 23.574 1.00 23.12 325 GLN A CA 1
ATOM 2504 C C . GLN A 1 325 ? 11.478 -4.872 23.000 1.00 23.12 325 GLN A C 1
ATOM 2506 O O . GLN A 1 325 ? 11.842 -4.699 21.837 1.00 23.12 325 GLN A O 1
ATOM 2511 N N . ALA A 1 326 ? 11.216 -3.857 23.822 1.00 26.41 326 ALA A N 1
ATOM 2512 C CA . ALA A 1 326 ? 11.690 -2.517 23.547 1.00 26.41 326 ALA A CA 1
ATOM 2513 C C . ALA A 1 326 ? 13.221 -2.585 23.506 1.00 26.41 326 ALA A C 1
ATOM 2515 O O . ALA A 1 326 ? 13.875 -2.551 24.548 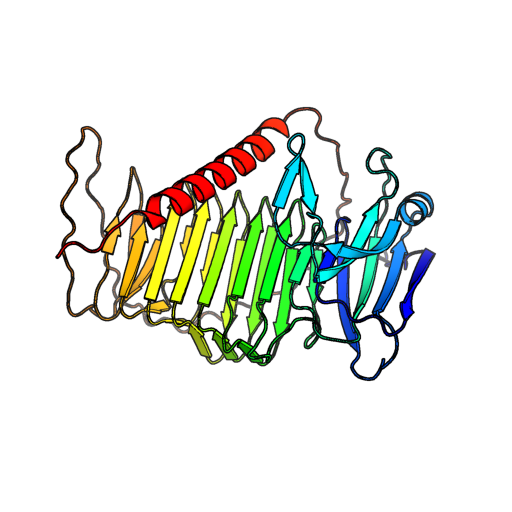1.00 26.41 326 ALA A O 1
ATOM 2516 N N . THR A 1 327 ? 13.800 -2.718 22.312 1.00 27.88 327 THR A N 1
ATOM 2517 C CA . THR A 1 327 ? 15.240 -2.571 22.124 1.00 27.88 327 THR A CA 1
ATOM 2518 C C . THR A 1 327 ? 15.580 -1.119 22.414 1.00 27.88 327 THR A C 1
ATOM 2520 O O . THR A 1 327 ? 15.426 -0.220 21.582 1.00 27.88 327 THR A O 1
ATOM 2523 N N . SER A 1 328 ? 15.987 -0.885 23.655 1.00 35.09 328 SER A N 1
ATOM 2524 C CA . SER A 1 328 ? 16.634 0.331 24.093 1.00 35.09 328 SER A CA 1
ATOM 2525 C C . SER A 1 328 ? 17.857 0.587 23.206 1.00 35.09 328 SER A C 1
ATOM 2527 O O . SER A 1 328 ? 18.761 -0.237 23.146 1.00 35.09 328 SER A O 1
ATOM 2529 N N . VAL A 1 329 ? 17.878 1.754 22.560 1.00 34.25 329 VAL A N 1
ATOM 2530 C CA . VAL A 1 329 ? 19.076 2.431 22.031 1.00 34.25 329 VAL A CA 1
ATOM 2531 C C . VAL A 1 329 ? 19.853 1.709 20.907 1.00 34.25 329 VAL A C 1
ATOM 2533 O O . VAL A 1 329 ? 21.069 1.668 20.947 1.00 34.25 329 VAL A O 1
ATOM 2536 N N . GLU A 1 330 ? 19.187 1.268 19.833 1.00 34.38 330 GLU A N 1
ATOM 2537 C CA . GLU A 1 330 ? 19.808 1.215 18.478 1.00 34.38 330 GLU A CA 1
ATOM 2538 C C . GLU A 1 330 ? 18.897 1.766 17.354 1.00 34.38 330 GLU A C 1
ATOM 2540 O O . GLU A 1 330 ? 19.289 1.873 16.195 1.00 34.38 330 GLU A O 1
ATOM 2545 N N . SER A 1 331 ? 17.695 2.253 17.690 1.00 39.47 331 SER A N 1
ATOM 2546 C CA . SER A 1 331 ? 16.732 2.828 16.728 1.00 39.47 331 SER A CA 1
ATOM 2547 C C . SER A 1 331 ? 17.129 4.208 16.165 1.00 39.47 331 SER A C 1
ATOM 2549 O O . SER A 1 331 ? 16.468 4.713 15.252 1.00 39.47 331 SER A O 1
ATOM 2551 N N . PHE A 1 332 ? 18.210 4.825 16.653 1.00 39.00 332 PHE A N 1
ATOM 2552 C CA . PHE A 1 332 ? 18.682 6.097 16.104 1.00 39.00 332 PHE A CA 1
ATOM 2553 C C . PHE A 1 332 ? 19.181 5.935 14.659 1.00 39.00 332 PHE A C 1
ATOM 2555 O O . PHE A 1 332 ? 18.870 6.781 13.825 1.00 39.00 332 PHE A O 1
ATOM 2562 N N . GLY A 1 333 ? 19.847 4.824 14.321 1.00 36.41 333 GLY A N 1
ATOM 2563 C CA . GLY A 1 333 ? 20.391 4.600 12.976 1.00 36.41 333 GLY A CA 1
ATOM 2564 C C . GLY A 1 333 ? 19.320 4.560 11.880 1.00 36.41 333 GLY A C 1
ATOM 2565 O O . GLY A 1 333 ? 19.414 5.298 10.903 1.00 36.41 333 GLY A O 1
ATOM 2566 N N . ALA A 1 334 ? 18.259 3.770 12.065 1.00 41.09 334 ALA A N 1
ATOM 2567 C CA . ALA A 1 334 ? 17.222 3.582 11.046 1.00 41.09 334 ALA A CA 1
ATOM 2568 C C . ALA A 1 334 ? 16.455 4.876 10.720 1.00 41.09 334 ALA A C 1
ATOM 2570 O O . ALA A 1 334 ? 16.222 5.178 9.552 1.00 41.09 334 ALA A O 1
ATOM 2571 N N . ALA A 1 335 ? 16.122 5.689 11.728 1.00 41.19 335 ALA A N 1
ATOM 2572 C CA . ALA A 1 335 ? 15.442 6.961 11.495 1.00 41.19 335 ALA A CA 1
ATOM 2573 C C . ALA A 1 335 ? 16.357 7.996 10.813 1.00 41.19 335 ALA A C 1
ATOM 2575 O O . ALA A 1 335 ? 15.895 8.727 9.939 1.00 41.19 335 ALA A O 1
ATOM 2576 N N . PHE A 1 336 ? 17.655 8.036 11.151 1.00 46.25 336 PHE A N 1
ATOM 2577 C CA . PHE A 1 336 ? 18.625 8.886 10.446 1.00 46.25 336 PHE A CA 1
ATOM 2578 C C . PHE A 1 336 ? 18.820 8.452 8.992 1.00 46.25 336 PHE A C 1
ATOM 2580 O O . PHE A 1 336 ? 18.894 9.315 8.122 1.00 46.25 336 PHE A O 1
ATOM 2587 N N . VAL A 1 337 ? 18.845 7.146 8.716 1.00 49.41 337 VAL A N 1
ATOM 2588 C CA . VAL A 1 337 ? 18.935 6.608 7.352 1.00 49.41 337 VAL A CA 1
ATOM 2589 C C . VAL A 1 337 ? 17.679 6.953 6.551 1.00 49.41 337 VAL A C 1
ATOM 2591 O O . VAL A 1 337 ? 17.800 7.486 5.454 1.00 49.41 337 VAL A O 1
ATOM 2594 N N . ILE A 1 338 ? 16.476 6.780 7.111 1.00 51.47 338 ILE A N 1
ATOM 2595 C CA . ILE A 1 338 ? 15.226 7.167 6.433 1.00 51.47 338 ILE A CA 1
ATOM 2596 C C . ILE A 1 338 ? 15.198 8.678 6.161 1.00 51.47 338 ILE A C 1
ATOM 2598 O O . ILE A 1 338 ? 14.886 9.090 5.046 1.00 51.47 338 ILE A O 1
ATOM 2602 N N . VAL A 1 339 ? 15.577 9.519 7.131 1.00 55.31 339 VAL A N 1
ATOM 2603 C CA . VAL A 1 339 ? 15.646 10.980 6.946 1.00 55.31 339 VAL A CA 1
ATOM 2604 C C . VAL A 1 339 ? 16.675 11.358 5.887 1.00 55.31 339 VAL A C 1
ATOM 2606 O O . VAL A 1 339 ? 16.366 12.154 5.005 1.00 55.31 339 VAL A O 1
ATOM 2609 N N . ALA A 1 340 ? 17.880 10.792 5.944 1.00 55.47 340 ALA A N 1
ATOM 2610 C CA . ALA A 1 340 ? 18.936 11.072 4.982 1.00 55.47 340 ALA A CA 1
ATOM 2611 C C . ALA A 1 340 ? 18.526 10.644 3.570 1.00 55.47 340 ALA A C 1
ATOM 2613 O O . ALA A 1 340 ? 18.722 11.413 2.633 1.00 55.47 340 ALA A O 1
ATOM 2614 N N . ILE A 1 341 ? 17.887 9.480 3.419 1.00 56.62 341 ILE A N 1
ATOM 2615 C CA . ILE A 1 341 ? 17.388 9.003 2.128 1.00 56.62 341 ILE A CA 1
ATOM 2616 C C . ILE A 1 341 ? 16.254 9.903 1.622 1.00 56.62 341 ILE A C 1
ATOM 2618 O O . ILE A 1 341 ? 16.316 10.355 0.481 1.00 56.62 341 ILE A O 1
ATOM 2622 N N . VAL A 1 342 ? 15.262 10.244 2.452 1.00 55.66 342 VAL A N 1
ATOM 2623 C CA . VAL A 1 342 ? 14.160 11.143 2.059 1.00 55.66 342 VAL A CA 1
ATOM 2624 C C . VAL A 1 342 ? 14.698 12.519 1.659 1.00 55.66 342 VAL A C 1
ATOM 2626 O O . VAL A 1 342 ? 14.326 13.047 0.612 1.00 55.66 342 VAL A O 1
ATOM 2629 N N . VAL A 1 343 ? 15.623 13.090 2.434 1.00 59.50 343 VAL A N 1
ATOM 2630 C CA . VAL A 1 343 ? 16.272 14.371 2.116 1.00 59.50 343 VAL A CA 1
ATOM 2631 C C . VAL A 1 343 ? 17.090 14.266 0.828 1.00 59.50 343 VAL A C 1
ATOM 2633 O O . VAL A 1 343 ? 17.002 15.154 -0.017 1.00 59.50 343 VAL A O 1
ATOM 2636 N N . PHE A 1 344 ? 17.836 13.180 0.619 1.00 54.56 344 PHE A N 1
ATOM 2637 C CA . PHE A 1 344 ? 18.616 12.965 -0.600 1.00 54.56 344 PHE A CA 1
ATOM 2638 C C . PHE A 1 344 ? 17.720 12.825 -1.840 1.00 54.56 344 PHE A C 1
ATOM 2640 O O . PHE A 1 344 ? 17.983 13.460 -2.864 1.00 54.56 344 PHE A O 1
ATOM 2647 N N . VAL A 1 345 ? 16.614 12.080 -1.736 1.00 56.41 345 VAL A N 1
ATOM 2648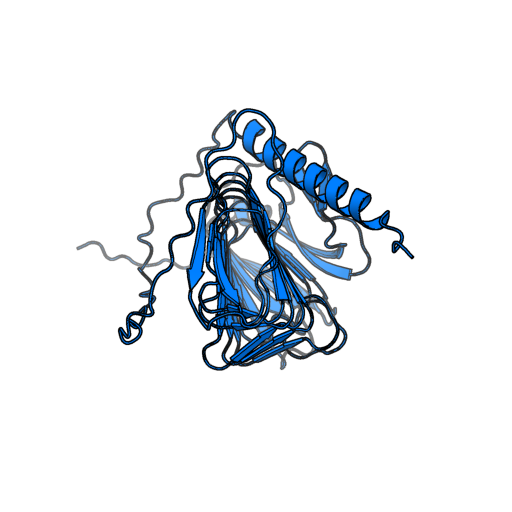 C CA . VAL A 1 345 ? 15.590 11.951 -2.787 1.00 56.41 345 VAL A CA 1
ATOM 2649 C C . VAL A 1 345 ? 14.962 13.312 -3.101 1.00 56.41 345 VAL A C 1
ATOM 2651 O O . VAL A 1 345 ? 14.863 13.689 -4.272 1.00 56.41 345 VAL A O 1
ATOM 2654 N N . LEU A 1 346 ? 14.604 14.098 -2.079 1.00 52.03 346 LEU A N 1
ATOM 2655 C CA . LEU A 1 346 ? 14.045 15.444 -2.252 1.00 52.03 346 LEU A CA 1
ATOM 2656 C C . LEU A 1 346 ? 15.047 16.413 -2.903 1.00 52.03 346 LEU A C 1
ATOM 2658 O O . LEU A 1 346 ? 14.678 17.146 -3.822 1.00 52.03 346 LEU A O 1
ATOM 2662 N N . ILE A 1 347 ? 16.324 16.382 -2.504 1.00 53.34 347 ILE A N 1
ATOM 2663 C CA . ILE A 1 347 ? 17.391 17.191 -3.117 1.00 53.34 347 ILE A CA 1
ATOM 2664 C C . ILE A 1 347 ? 17.591 16.799 -4.587 1.00 53.34 347 ILE A C 1
ATOM 2666 O O . ILE A 1 347 ? 17.716 17.674 -5.451 1.00 53.34 347 ILE A O 1
ATOM 2670 N N . ARG A 1 348 ? 17.595 15.497 -4.905 1.00 51.50 348 ARG A N 1
ATOM 2671 C CA . ARG A 1 348 ? 17.758 15.011 -6.284 1.00 51.50 348 ARG A CA 1
ATOM 2672 C C . ARG A 1 348 ? 16.564 15.404 -7.158 1.00 51.50 348 ARG A C 1
ATOM 2674 O O . ARG A 1 348 ? 16.772 15.873 -8.277 1.00 51.50 348 ARG A O 1
ATOM 2681 N N . ARG A 1 349 ? 15.334 15.309 -6.635 1.00 50.19 349 ARG A N 1
ATOM 2682 C CA . ARG A 1 349 ? 14.117 15.809 -7.303 1.00 50.19 349 ARG A CA 1
ATOM 2683 C C . ARG A 1 349 ? 14.191 17.317 -7.564 1.00 50.19 349 ARG A C 1
ATOM 2685 O O . ARG A 1 349 ? 13.907 17.747 -8.678 1.00 50.19 349 ARG A O 1
ATOM 2692 N N . GLY A 1 350 ? 14.654 18.107 -6.592 1.00 41.62 350 GLY A N 1
ATOM 2693 C CA . GLY A 1 350 ? 14.820 19.557 -6.738 1.00 41.62 350 GLY A CA 1
ATOM 2694 C C . GLY A 1 350 ? 15.838 19.960 -7.813 1.00 41.62 350 GLY A C 1
ATOM 2695 O O . GLY A 1 350 ? 15.587 20.885 -8.585 1.00 41.62 350 GLY A O 1
ATOM 2696 N N . ARG A 1 351 ? 16.962 19.238 -7.928 1.00 42.94 351 ARG A N 1
ATOM 2697 C CA . ARG A 1 351 ? 17.998 19.524 -8.941 1.00 42.94 351 ARG A CA 1
ATOM 2698 C C . ARG A 1 351 ? 17.595 19.138 -10.370 1.00 42.94 351 ARG A C 1
ATOM 2700 O O . ARG A 1 351 ? 18.081 19.756 -11.311 1.00 42.94 351 ARG A O 1
ATOM 2707 N N . ARG A 1 352 ? 16.694 18.166 -10.562 1.00 43.50 352 ARG A N 1
ATOM 2708 C CA . ARG A 1 352 ? 16.234 17.746 -11.903 1.00 43.50 352 ARG A CA 1
ATOM 2709 C C . ARG A 1 352 ? 15.310 18.764 -12.588 1.00 43.50 352 ARG A C 1
ATOM 2711 O O . ARG A 1 352 ? 15.269 18.793 -13.812 1.00 43.50 352 ARG A O 1
ATOM 2718 N N . SER A 1 353 ? 14.654 19.652 -11.837 1.00 38.84 353 SER A N 1
ATOM 2719 C CA . SER A 1 353 ? 13.786 20.709 -12.394 1.00 38.84 353 SER A CA 1
ATOM 2720 C C . SER A 1 353 ? 14.552 21.871 -13.065 1.00 38.84 353 SER A C 1
ATOM 2722 O O . SER A 1 353 ? 13.942 22.828 -13.535 1.00 38.84 353 SER A O 1
ATOM 2724 N N . GLN A 1 354 ? 15.892 21.822 -13.114 1.00 33.69 354 GLN A N 1
ATOM 2725 C CA . GLN A 1 354 ? 16.729 22.897 -13.669 1.00 33.69 354 GLN A CA 1
ATOM 2726 C C . GLN A 1 354 ? 17.397 22.586 -15.017 1.00 33.69 354 GLN A C 1
ATOM 2728 O O . GLN A 1 354 ? 18.165 23.411 -15.515 1.00 33.69 354 GLN A O 1
ATOM 2733 N N . TYR A 1 355 ? 17.097 21.458 -15.662 1.00 32.12 355 TYR A N 1
ATOM 2734 C CA . TYR A 1 355 ? 17.600 21.222 -17.016 1.00 32.12 355 TYR A CA 1
ATOM 2735 C C . TYR A 1 355 ? 16.748 21.985 -18.036 1.00 32.12 355 TYR A C 1
ATOM 2737 O O . TYR A 1 355 ? 15.665 21.549 -18.419 1.00 32.12 355 TYR A O 1
ATOM 2745 N N . LYS A 1 356 ? 17.245 23.146 -18.485 1.00 32.84 356 LYS A N 1
ATOM 2746 C CA . LYS A 1 356 ? 16.776 23.756 -19.736 1.00 32.84 356 LYS A CA 1
ATOM 2747 C C . LYS A 1 356 ? 17.133 22.819 -20.898 1.00 32.84 356 LYS A C 1
ATOM 2749 O O . LYS A 1 356 ? 18.249 22.293 -20.897 1.00 32.84 356 LYS A O 1
ATOM 2754 N N . PRO A 1 357 ? 16.241 22.629 -21.885 1.00 29.08 357 PRO A N 1
ATOM 2755 C CA . PRO A 1 357 ? 16.615 21.938 -23.108 1.00 29.08 357 PRO A CA 1
ATOM 2756 C C . PRO A 1 357 ? 17.792 22.686 -23.744 1.00 29.08 357 PRO A C 1
ATOM 2758 O O . PRO A 1 357 ? 17.765 23.914 -23.862 1.00 29.08 357 PRO A O 1
ATOM 2761 N N . LEU A 1 358 ? 18.848 21.946 -24.082 1.00 36.50 358 LEU A N 1
ATOM 276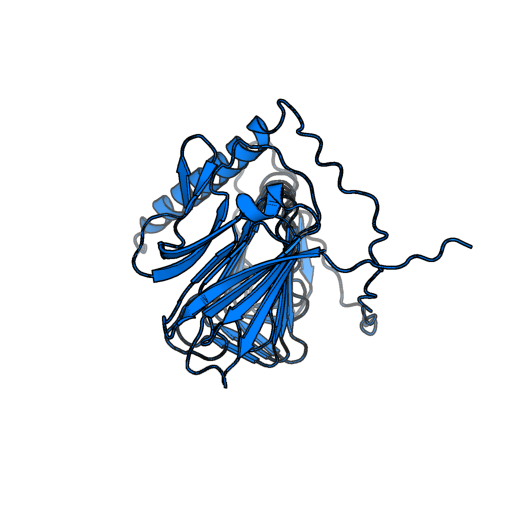2 C CA . LEU A 1 358 ? 19.886 22.457 -24.971 1.00 36.50 358 LEU A CA 1
ATOM 2763 C C . LEU A 1 358 ? 19.259 22.663 -26.363 1.00 36.50 358 LEU A C 1
ATOM 2765 O O . LEU A 1 358 ? 18.379 21.876 -26.724 1.00 36.50 358 LEU A O 1
ATOM 2769 N N . PRO A 1 359 ? 19.649 23.732 -27.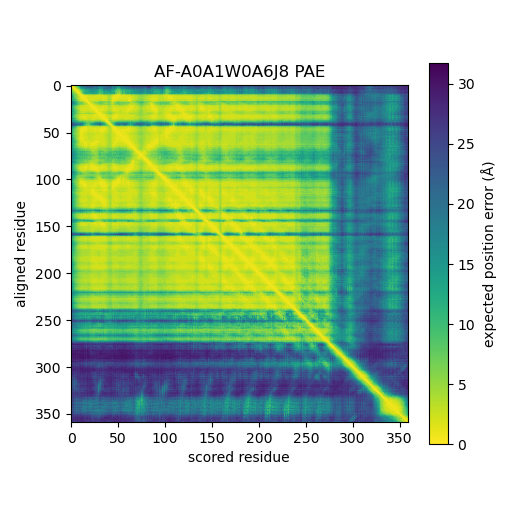081 1.00 45.16 359 PRO A N 1
ATOM 2770 C CA . PRO A 1 359 ? 19.076 24.087 -28.377 1.00 45.16 359 PRO A CA 1
ATOM 2771 C C . PRO A 1 359 ? 19.282 23.014 -29.448 1.00 45.16 359 PRO A C 1
ATOM 2773 O O . PRO A 1 359 ? 20.313 22.302 -29.389 1.00 45.16 359 PRO A O 1
#

Foldseek 3Di:
DDDPDDDWFDDKDKDWDWQDAAQEEAAADEAEEEEAEDLVCNITWMKMKGKNDPVVVVFKDWDWAAWDPDWDQDPLDTDTHHHHTTYIHIHTPDPPDDDDIHMYMYTYHNAAHQYYEHQYAYEYDERNHDADDQPGHHYYYYDNNYEYHEEYAGREHRHYEHEYEFEDQYEYAYEYQEHEDQEYEYEFYAQTEYHYEHNHAAEYAEYEAEFEHQGEYAYPAYEYAEYEYEYYHNGEYEAQRYAYAYYEYEFAYHHEYAAEYHYDYDAPGAYEYEDPPHPDYDDDDPPDDPDDDDHDHDYDYDDPDDDDPPPPDPDPPPPPDPPPDPPPPPVVVRSVRVVVVVVVVVVVVVVVVPDDDDD

pLDDT: mean 75.19, std 24.0, range [22.38, 98.25]

Organism: NCBI:txid74557